Protein AF-A0A0Q7SWM8-F1 (afdb_monomer_lite)

pLDDT: mean 75.94, std 19.56, range [29.06, 95.56]

Foldseek 3Di:
DDDDDDDDPPPPPDPPPLPFPFKWKFKFWFDDQQKIKIWIWIDGRPHDIFIQWIKMWGAFNVRQKIKMFTADRVDPAGHQTDWIKIKGKDQQDDPVPFAWKWKWKDFAPDDIDGDPFTDGFDDDPDDPVDRITMGMDTQPPVVPVVVSVQLQVQTKMKMFMAGPVRHTPDITITTHDHPVVNRVRCVVRVVRRSVPIDRDDPPPPPDRPDD

Structure (mmCIF, N/CA/C/O backbone):
data_AF-A0A0Q7SWM8-F1
#
_entry.id   AF-A0A0Q7SWM8-F1
#
loop_
_atom_site.group_PDB
_atom_site.id
_atom_site.type_symbol
_atom_site.label_atom_id
_atom_site.label_alt_id
_atom_site.label_comp_id
_atom_site.label_asym_id
_atom_site.label_entity_id
_atom_site.label_seq_id
_atom_site.pdbx_PDB_ins_code
_atom_site.Cartn_x
_atom_site.Cartn_y
_atom_site.Cartn_z
_atom_site.occupancy
_atom_site.B_iso_or_equiv
_atom_site.auth_seq_id
_atom_site.auth_comp_id
_atom_site.auth_asym_id
_atom_site.auth_atom_id
_atom_site.pdbx_PDB_model_num
ATOM 1 N N . MET A 1 1 ? -14.385 17.971 87.889 1.00 35.16 1 MET A N 1
ATOM 2 C CA . MET A 1 1 ? -13.098 17.425 87.406 1.00 35.16 1 MET A CA 1
ATOM 3 C C . MET A 1 1 ? -13.381 16.374 86.338 1.00 35.16 1 MET A C 1
ATOM 5 O O . MET A 1 1 ? -14.243 15.548 86.586 1.00 35.16 1 MET A O 1
ATOM 9 N N . ALA A 1 2 ? -12.671 16.472 85.201 1.00 35.09 2 ALA A N 1
ATOM 10 C CA . ALA A 1 2 ? -12.539 15.545 84.054 1.00 35.09 2 ALA A CA 1
ATOM 11 C C . ALA A 1 2 ? -13.832 15.136 83.296 1.00 35.09 2 ALA A C 1
ATOM 13 O O . ALA A 1 2 ? -14.656 14.412 83.832 1.00 35.09 2 ALA A O 1
ATOM 14 N N . LEU A 1 3 ? -14.167 15.688 82.115 1.00 39.34 3 LEU A N 1
ATOM 15 C CA . LEU A 1 3 ? -13.608 15.494 80.750 1.00 39.34 3 LEU A CA 1
ATOM 16 C C . LEU A 1 3 ? -13.553 14.033 80.256 1.00 39.34 3 LEU A C 1
ATOM 18 O O . LEU A 1 3 ? -12.826 13.228 80.823 1.00 39.34 3 LEU A O 1
ATOM 22 N N . GLY A 1 4 ? -14.174 13.748 79.099 1.00 29.06 4 GLY A N 1
ATOM 23 C CA . GLY A 1 4 ? -13.805 12.591 78.264 1.00 29.06 4 GLY A CA 1
ATOM 24 C C . GLY A 1 4 ? -14.933 12.033 77.389 1.00 29.06 4 GLY A C 1
ATOM 25 O O . GLY A 1 4 ? -15.564 11.063 77.769 1.00 29.06 4 GLY A O 1
ATOM 26 N N . LYS A 1 5 ? -15.298 12.685 76.279 1.00 41.03 5 LYS A N 1
ATOM 27 C CA . LYS A 1 5 ? -14.877 12.380 74.886 1.00 41.03 5 LYS A CA 1
ATOM 28 C C . LYS A 1 5 ? -16.013 11.750 74.061 1.00 41.03 5 LYS A C 1
ATOM 30 O O . LYS A 1 5 ? -16.289 10.561 74.135 1.00 41.03 5 LYS A O 1
ATOM 35 N N . VAL A 1 6 ? -16.613 12.597 73.226 1.00 44.19 6 VAL A N 1
ATOM 36 C CA . VAL A 1 6 ? -17.368 12.235 72.021 1.00 44.19 6 VAL A CA 1
ATOM 37 C C . VAL A 1 6 ? -16.391 11.621 71.016 1.00 44.19 6 VAL A C 1
ATOM 39 O O . VAL A 1 6 ? -15.362 12.230 70.728 1.00 44.19 6 VAL A O 1
ATOM 42 N N . ILE A 1 7 ? -16.711 10.457 70.452 1.00 43.97 7 ILE A N 1
ATOM 43 C CA . ILE A 1 7 ? -16.123 10.012 69.183 1.00 43.97 7 ILE A CA 1
ATOM 44 C C . ILE A 1 7 ? -17.285 9.756 68.229 1.00 43.97 7 ILE A C 1
ATOM 46 O O . ILE A 1 7 ? -17.906 8.697 68.229 1.00 43.97 7 ILE A O 1
ATOM 50 N N . ALA A 1 8 ? -17.596 10.785 67.442 1.00 42.91 8 ALA A N 1
ATOM 51 C CA . ALA A 1 8 ? -18.390 10.652 66.238 1.00 42.91 8 ALA A CA 1
ATOM 52 C C . ALA A 1 8 ? -17.569 9.830 65.238 1.00 42.91 8 ALA A C 1
ATOM 54 O O . ALA A 1 8 ? -16.509 10.266 64.786 1.00 42.91 8 ALA A O 1
ATOM 55 N N . ALA A 1 9 ? -18.039 8.627 64.918 1.00 41.97 9 ALA A N 1
ATOM 56 C CA . ALA A 1 9 ? -17.510 7.848 63.813 1.00 41.97 9 ALA A CA 1
ATOM 57 C C . ALA A 1 9 ? -17.921 8.536 62.504 1.00 41.97 9 ALA A C 1
ATOM 59 O O . ALA A 1 9 ? -18.985 8.274 61.946 1.00 41.97 9 ALA A O 1
ATOM 60 N N . ALA A 1 10 ? -17.086 9.460 62.032 1.00 42.84 10 ALA A N 1
ATOM 61 C CA . ALA A 1 10 ? -17.137 9.922 60.659 1.00 42.84 10 ALA A CA 1
ATOM 62 C C . ALA A 1 10 ? -16.762 8.732 59.764 1.00 42.84 10 ALA A C 1
ATOM 64 O O . ALA A 1 10 ? -15.585 8.408 59.607 1.00 42.84 10 ALA A O 1
ATOM 65 N N . LEU A 1 11 ? -17.770 8.055 59.201 1.00 43.31 11 LEU A N 1
ATOM 66 C CA . LEU A 1 11 ? -17.574 7.242 58.008 1.00 43.31 11 LEU A CA 1
ATOM 67 C C . LEU A 1 11 ? -17.065 8.183 56.915 1.00 43.31 11 LEU A C 1
ATOM 69 O O . LEU A 1 11 ? -17.832 8.898 56.272 1.00 43.31 11 LEU A O 1
ATOM 73 N N . LEU A 1 12 ? -15.748 8.201 56.737 1.00 43.62 12 LEU A N 1
ATOM 74 C CA . LEU A 1 12 ? -15.115 8.717 55.540 1.00 43.62 12 LEU A CA 1
ATOM 75 C C . LEU A 1 12 ? -15.635 7.872 54.378 1.00 43.62 12 LEU A C 1
ATOM 77 O O . LEU A 1 12 ? -15.184 6.750 54.148 1.00 43.62 12 LEU A O 1
ATOM 81 N N . ALA A 1 13 ? -16.621 8.412 53.665 1.00 43.97 13 ALA A N 1
ATOM 82 C CA . ALA A 1 13 ? -16.891 8.022 52.299 1.00 43.97 13 ALA A CA 1
ATOM 83 C C . ALA A 1 13 ? -15.593 8.267 51.526 1.00 43.97 13 ALA A C 1
ATOM 85 O O . ALA A 1 13 ? -15.263 9.401 51.177 1.00 43.97 13 ALA A O 1
ATOM 86 N N . PHE A 1 14 ? -14.811 7.208 51.328 1.00 38.66 14 PHE A N 1
ATOM 87 C CA . PHE A 1 14 ? -13.731 7.237 50.361 1.00 38.66 14 PHE A CA 1
ATOM 88 C C . PHE A 1 14 ? -14.369 7.641 49.029 1.00 38.66 14 PHE A C 1
ATOM 90 O O . PHE A 1 14 ? -15.296 6.950 48.588 1.00 38.66 14 PHE A O 1
ATOM 97 N N . PRO A 1 15 ? -13.940 8.741 48.383 1.00 43.75 15 PRO A N 1
ATOM 98 C CA . PRO A 1 15 ? -14.307 8.941 46.997 1.00 43.75 15 PRO A CA 1
ATOM 99 C C . PRO A 1 15 ? -13.793 7.697 46.291 1.00 43.75 15 PRO A C 1
ATOM 101 O O . PRO A 1 15 ? -12.604 7.390 46.397 1.00 43.75 15 PRO A O 1
ATOM 104 N N . ALA A 1 16 ? -14.702 6.940 45.669 1.00 44.38 16 ALA A N 1
ATOM 105 C CA . ALA A 1 16 ? -14.339 5.863 44.772 1.00 44.38 16 ALA A CA 1
ATOM 106 C C . ALA A 1 16 ? -13.273 6.448 43.854 1.00 44.38 16 ALA A C 1
ATOM 108 O O . ALA A 1 16 ? -13.562 7.323 43.036 1.00 44.38 16 ALA A O 1
ATOM 109 N N . THR A 1 17 ? -12.021 6.068 44.098 1.00 46.53 17 THR A N 1
ATOM 110 C CA . THR A 1 17 ? -10.896 6.494 43.297 1.00 46.53 17 THR A CA 1
ATOM 111 C C . THR A 1 17 ? -11.307 6.132 41.891 1.00 46.53 17 THR A C 1
ATOM 113 O O . THR A 1 17 ? -11.568 4.965 41.591 1.00 46.53 17 THR A O 1
ATOM 116 N N . ALA A 1 18 ? -11.471 7.152 41.053 1.00 42.88 18 ALA A N 1
ATOM 117 C CA . ALA A 1 18 ? -11.569 6.979 39.626 1.00 42.88 18 ALA A CA 1
ATOM 118 C C . ALA A 1 18 ? -10.246 6.333 39.222 1.00 42.88 18 ALA A C 1
ATOM 120 O O . ALA A 1 18 ? -9.273 7.016 38.913 1.00 42.88 18 ALA A O 1
ATOM 121 N N . ILE A 1 19 ? -10.173 5.004 39.330 1.00 45.59 19 ILE A N 1
ATOM 122 C CA . ILE A 1 19 ? -9.118 4.214 38.733 1.00 45.59 19 ILE A CA 1
ATOM 123 C C . ILE A 1 19 ? -9.265 4.573 37.269 1.00 45.59 19 ILE A C 1
ATOM 125 O O . ILE A 1 19 ? -10.238 4.171 36.626 1.00 45.59 19 ILE A O 1
ATOM 129 N N . ALA A 1 20 ? -8.366 5.425 36.779 1.00 50.72 20 ALA A N 1
ATOM 130 C CA . ALA A 1 20 ? -8.247 5.704 35.369 1.00 50.72 20 ALA A CA 1
ATOM 131 C C . ALA A 1 20 ? -8.069 4.335 34.720 1.00 50.72 20 ALA A C 1
ATOM 133 O O . ALA A 1 20 ? -7.004 3.726 34.831 1.00 50.72 20 ALA A O 1
ATOM 134 N N . ARG A 1 21 ? -9.159 3.782 34.169 1.00 60.12 21 ARG A N 1
ATOM 135 C CA . ARG A 1 21 ? -9.116 2.476 33.523 1.00 60.12 21 ARG A CA 1
ATOM 136 C C . ARG A 1 21 ? -8.005 2.569 32.495 1.00 60.12 21 ARG A C 1
ATOM 138 O O . ARG A 1 21 ? -7.991 3.514 31.699 1.00 60.12 21 ARG A O 1
ATOM 145 N N . ALA A 1 22 ? -7.057 1.638 32.584 1.00 70.81 22 ALA A N 1
ATOM 146 C CA . ALA A 1 22 ? -5.966 1.556 31.633 1.00 70.81 22 ALA A CA 1
ATOM 147 C C . ALA A 1 22 ? -6.566 1.624 30.227 1.00 70.81 22 ALA A C 1
ATOM 149 O O . ALA A 1 22 ? -7.584 0.977 29.964 1.00 70.81 22 ALA A O 1
ATOM 150 N N . ALA A 1 23 ? -5.979 2.450 29.359 1.00 83.62 23 ALA A N 1
ATOM 151 C CA . ALA A 1 23 ? -6.456 2.562 27.991 1.00 83.62 23 ALA A CA 1
ATOM 152 C C . ALA A 1 23 ? -6.536 1.160 27.372 1.00 83.62 23 ALA A C 1
ATOM 154 O O . ALA A 1 23 ? -5.644 0.330 27.582 1.00 83.62 23 ALA A O 1
ATOM 155 N N . LEU A 1 24 ? -7.614 0.896 26.639 1.00 89.00 24 LEU A N 1
ATOM 156 C CA . LEU A 1 24 ? -7.755 -0.332 25.875 1.00 89.00 24 LEU A CA 1
ATOM 157 C C . LEU A 1 24 ? -7.359 -0.059 24.429 1.00 89.00 24 LEU A C 1
ATOM 159 O O . LEU A 1 24 ? -7.695 0.983 23.870 1.00 89.00 24 LEU A O 1
ATOM 163 N N . CYS A 1 25 ? -6.645 -0.999 23.834 1.00 90.62 25 CYS A N 1
ATOM 164 C CA . CYS A 1 25 ? -6.196 -0.970 22.457 1.00 90.62 25 CYS A CA 1
ATOM 165 C C . CYS A 1 25 ? -6.668 -2.247 21.764 1.00 90.62 25 CYS A C 1
ATOM 167 O O . CYS A 1 25 ? -6.655 -3.333 22.348 1.00 90.62 25 CYS A O 1
ATOM 169 N N . GLY A 1 26 ? -7.059 -2.115 20.506 1.00 90.19 26 GLY A N 1
ATOM 170 C CA . GLY A 1 26 ? -7.433 -3.222 19.642 1.00 90.19 26 GLY A CA 1
ATOM 171 C C . GLY A 1 26 ? -6.828 -3.019 18.268 1.00 90.19 26 GLY A C 1
ATOM 172 O O . GLY A 1 26 ? -6.651 -1.889 17.812 1.00 90.19 26 GLY A O 1
ATOM 173 N N . SER A 1 27 ? -6.497 -4.115 17.606 1.00 91.88 27 SER A N 1
ATOM 174 C CA . SER A 1 27 ? -6.095 -4.097 16.211 1.00 91.88 27 SER A CA 1
ATOM 175 C C . SER A 1 27 ? -6.618 -5.336 15.511 1.00 91.88 27 SER A C 1
ATOM 177 O O . SER A 1 27 ? -6.796 -6.390 16.127 1.00 91.88 27 SER A O 1
ATOM 179 N N . ALA A 1 28 ? -6.898 -5.202 14.223 1.00 92.94 28 ALA A N 1
ATOM 180 C CA . ALA A 1 28 ? -7.291 -6.322 13.391 1.00 92.94 28 ALA A CA 1
ATOM 181 C C . ALA A 1 28 ? -6.911 -6.066 11.937 1.00 92.94 28 ALA A C 1
ATOM 183 O O . ALA A 1 28 ? -6.943 -4.929 11.464 1.00 92.94 28 ALA A O 1
ATOM 184 N N . THR A 1 29 ? -6.628 -7.155 11.229 1.00 93.19 29 THR A N 1
ATOM 185 C CA . THR A 1 29 ? -6.466 -7.165 9.776 1.00 93.19 29 THR A CA 1
ATOM 186 C C . THR A 1 29 ? -7.593 -7.980 9.159 1.00 93.19 29 THR A C 1
ATOM 188 O O . THR A 1 29 ? -7.886 -9.088 9.612 1.00 93.19 29 THR A O 1
ATOM 191 N N . ALA A 1 30 ? -8.221 -7.450 8.114 1.00 93.25 30 ALA A N 1
ATOM 192 C CA . ALA A 1 30 ? -9.096 -8.208 7.231 1.00 93.25 30 ALA A CA 1
ATOM 193 C C . ALA A 1 30 ? -8.433 -8.351 5.859 1.00 93.25 30 ALA A C 1
ATOM 195 O O . ALA A 1 30 ? -7.985 -7.366 5.276 1.00 93.25 30 ALA A O 1
ATOM 196 N N . THR A 1 31 ? -8.416 -9.573 5.333 1.00 93.44 31 THR A N 1
ATOM 197 C CA . THR A 1 31 ? -7.760 -9.907 4.063 1.00 93.44 31 THR A CA 1
ATOM 198 C C . THR A 1 31 ? -8.764 -10.492 3.075 1.00 93.44 31 THR A C 1
ATOM 200 O O . THR A 1 31 ? -9.657 -11.251 3.460 1.00 93.44 31 THR A O 1
ATOM 203 N N . SER A 1 32 ? -8.615 -10.161 1.792 1.00 93.31 32 SER A N 1
ATOM 204 C CA . SER A 1 32 ? -9.317 -10.812 0.681 1.00 93.31 32 SER A CA 1
ATOM 205 C C . SER A 1 32 ? -8.458 -10.800 -0.581 1.00 93.31 32 SER A C 1
ATOM 207 O O . SER A 1 32 ? -8.225 -9.739 -1.173 1.00 93.31 32 SER A O 1
ATOM 209 N N . ALA A 1 33 ? -8.044 -11.992 -1.023 1.00 91.50 33 ALA A N 1
ATOM 210 C CA . ALA A 1 33 ? -7.099 -12.172 -2.123 1.00 91.50 33 ALA A CA 1
ATOM 211 C C . ALA A 1 33 ? -5.856 -11.289 -1.909 1.00 91.50 33 ALA A C 1
ATOM 213 O O . ALA A 1 33 ? -5.200 -11.384 -0.874 1.00 91.50 33 ALA A O 1
ATOM 214 N N . ASN A 1 34 ? -5.587 -10.378 -2.839 1.00 92.06 34 ASN A N 1
ATOM 215 C CA . ASN A 1 34 ? -4.425 -9.498 -2.818 1.00 92.06 34 ASN A CA 1
ATOM 216 C C . ASN A 1 34 ? -4.719 -8.151 -2.139 1.00 92.06 34 ASN A C 1
ATOM 218 O O . ASN A 1 34 ? -4.211 -7.119 -2.556 1.00 92.06 34 ASN A O 1
ATOM 222 N N . THR A 1 35 ? -5.599 -8.117 -1.140 1.00 94.00 35 THR A N 1
ATOM 223 C CA . THR A 1 35 ? -5.950 -6.883 -0.427 1.00 94.00 35 THR A CA 1
ATOM 224 C C . THR A 1 35 ? -6.006 -7.135 1.066 1.00 94.00 35 THR A C 1
ATOM 226 O O . THR A 1 35 ? -6.677 -8.067 1.510 1.00 94.00 35 THR A O 1
ATOM 229 N N . GLU A 1 36 ? -5.363 -6.264 1.831 1.00 94.50 36 GLU A N 1
ATOM 230 C CA . GLU A 1 36 ? -5.353 -6.264 3.288 1.00 94.50 36 GLU A CA 1
ATOM 231 C C . GLU A 1 36 ? -5.800 -4.894 3.805 1.00 94.50 36 GLU A C 1
ATOM 233 O O . GLU A 1 36 ? -5.409 -3.862 3.262 1.00 94.50 36 GLU A O 1
ATOM 238 N N . VAL A 1 37 ? -6.633 -4.883 4.847 1.00 93.19 37 VAL A N 1
ATOM 239 C CA . VAL A 1 37 ? -7.031 -3.675 5.581 1.00 93.19 37 VAL A CA 1
ATOM 240 C C . VAL A 1 37 ? -6.725 -3.880 7.050 1.00 93.19 37 VAL A C 1
ATOM 242 O O . VAL A 1 37 ? -7.284 -4.776 7.683 1.00 93.19 37 VAL A O 1
ATOM 245 N N . PHE A 1 38 ? -5.843 -3.046 7.580 1.00 93.44 38 PHE A N 1
ATOM 246 C CA . PHE A 1 38 ? -5.459 -2.988 8.976 1.00 93.44 38 PHE A CA 1
ATOM 247 C C . PHE A 1 38 ? -6.159 -1.815 9.660 1.00 93.44 38 PHE A C 1
ATOM 249 O O . PHE A 1 38 ? -6.148 -0.692 9.159 1.00 93.44 38 PHE A O 1
ATOM 256 N N . VAL A 1 39 ? -6.764 -2.083 10.814 1.00 91.56 39 VAL A N 1
ATOM 257 C CA . VAL A 1 39 ? -7.441 -1.079 11.638 1.00 91.56 39 VAL A CA 1
ATOM 258 C C . VAL A 1 39 ? -6.914 -1.173 13.059 1.00 91.56 39 VAL A C 1
ATOM 260 O O . VAL A 1 39 ? -6.832 -2.269 13.620 1.00 91.56 39 VAL A O 1
ATOM 263 N N . THR A 1 40 ? -6.621 -0.024 13.664 1.00 91.50 40 THR A N 1
ATOM 264 C CA . THR A 1 40 ? -6.390 0.089 15.109 1.00 91.50 40 THR A CA 1
ATOM 265 C C . THR A 1 40 ? -7.482 0.913 15.766 1.00 91.50 40 THR A C 1
ATOM 267 O O . THR A 1 40 ? -8.037 1.829 15.162 1.00 91.50 40 THR A O 1
ATOM 270 N N . ALA A 1 41 ? -7.800 0.582 17.012 1.00 90.56 41 ALA A N 1
ATOM 271 C CA . ALA A 1 41 ? -8.750 1.317 17.825 1.00 90.56 41 ALA A CA 1
ATOM 272 C C . ALA A 1 41 ? -8.219 1.509 19.246 1.00 90.56 41 ALA A C 1
ATOM 274 O O . ALA A 1 41 ? -7.504 0.656 19.781 1.00 90.56 41 ALA A O 1
ATOM 275 N N . GLN A 1 42 ? -8.616 2.614 19.870 1.00 90.88 42 GLN A N 1
ATOM 276 C CA . GLN A 1 42 ? -8.290 2.945 21.248 1.00 90.88 42 GLN A CA 1
ATOM 277 C C . GLN A 1 42 ? -9.548 3.361 22.014 1.00 90.88 42 GLN A C 1
ATOM 279 O O . GLN A 1 42 ? -10.376 4.122 21.520 1.00 90.88 42 GLN A O 1
ATOM 284 N N . GLN A 1 43 ? -9.652 2.911 23.260 1.00 90.75 43 GLN A N 1
ATOM 285 C CA . GLN A 1 43 ? -10.606 3.404 24.242 1.00 90.75 43 GLN A CA 1
ATOM 286 C C . GLN A 1 43 ? -9.833 4.005 25.412 1.00 90.75 43 GLN A C 1
ATOM 288 O O . GLN A 1 43 ? -9.057 3.318 26.079 1.00 90.75 43 GLN A O 1
ATOM 293 N N . ARG A 1 44 ? -10.027 5.300 25.665 1.00 86.94 44 ARG A N 1
ATOM 294 C CA . ARG A 1 44 ? -9.452 5.972 26.835 1.00 86.94 44 ARG A CA 1
ATOM 295 C C . ARG A 1 44 ? -10.483 5.985 27.955 1.00 86.94 44 ARG A C 1
ATOM 297 O O . ARG A 1 44 ? -11.624 6.373 27.721 1.00 86.94 44 ARG A O 1
ATOM 304 N N . SER A 1 45 ? -10.056 5.571 29.148 1.00 80.06 45 SER A N 1
ATOM 305 C CA . SER A 1 45 ? -10.879 5.525 30.361 1.00 80.06 45 SER A CA 1
ATOM 306 C C . SER A 1 45 ? -12.254 4.869 30.127 1.00 80.06 45 SER A C 1
ATOM 308 O O . SER A 1 45 ? -12.325 3.733 29.665 1.00 80.06 45 SER A O 1
ATOM 310 N N . SER A 1 46 ? -13.342 5.554 30.476 1.00 78.75 46 SER A N 1
ATOM 311 C CA . SER A 1 46 ? -14.730 5.133 30.260 1.00 78.75 46 SER A CA 1
ATOM 312 C C . SER A 1 46 ? -15.347 5.711 28.981 1.00 78.75 46 SER A C 1
ATOM 314 O O . SER A 1 46 ? -16.548 5.552 28.771 1.00 78.75 46 SER A O 1
ATOM 316 N N . GLY A 1 47 ? -14.563 6.396 28.141 1.00 83.00 47 GLY A N 1
ATOM 317 C CA . GLY A 1 47 ? -15.039 6.972 26.885 1.00 83.00 47 GLY A CA 1
ATOM 318 C C . GLY A 1 47 ? -15.375 5.914 25.826 1.00 83.00 47 GLY A C 1
ATOM 319 O O . GLY A 1 47 ? -15.088 4.730 26.019 1.00 83.00 47 GLY A O 1
ATOM 320 N N . PRO A 1 48 ? -15.976 6.316 24.693 1.00 87.94 48 PRO A N 1
ATOM 321 C CA . PRO A 1 48 ? -16.193 5.417 23.568 1.00 87.94 48 PRO A CA 1
ATOM 322 C C . PRO A 1 48 ? -14.859 4.972 22.957 1.00 87.94 48 PRO A C 1
ATOM 324 O O . PRO A 1 48 ? -13.878 5.719 22.941 1.00 87.94 48 PRO A O 1
ATOM 327 N N . ALA A 1 49 ? -14.829 3.748 22.434 1.00 89.56 49 ALA A N 1
ATOM 328 C CA . ALA A 1 49 ? -13.720 3.287 21.614 1.00 89.56 49 ALA A CA 1
ATOM 329 C C . ALA A 1 49 ? -13.774 3.955 20.234 1.00 89.56 49 ALA A C 1
ATOM 331 O O . ALA A 1 49 ? -14.830 4.000 19.601 1.00 89.56 49 ALA A O 1
ATOM 332 N N . VAL A 1 50 ? -12.633 4.448 19.763 1.00 88.81 50 VAL A N 1
ATOM 333 C CA . VAL A 1 50 ? -12.495 5.133 18.474 1.00 88.81 50 VAL A CA 1
ATOM 334 C C . VAL A 1 50 ? -11.413 4.467 17.640 1.00 88.81 50 VAL A C 1
ATOM 336 O O . VAL A 1 50 ? -10.438 3.948 18.180 1.00 88.81 50 VAL A O 1
ATOM 339 N N . VAL A 1 51 ? -11.584 4.471 16.320 1.00 89.62 51 VAL A N 1
ATOM 340 C CA . VAL A 1 51 ? -10.528 4.055 15.391 1.00 89.62 51 VAL A CA 1
ATOM 341 C C . VAL A 1 51 ? -9.416 5.106 15.432 1.00 89.62 51 VAL A C 1
ATOM 343 O O . VAL A 1 51 ? -9.699 6.298 15.517 1.00 89.62 51 VAL A O 1
ATOM 346 N N . THR A 1 52 ? -8.160 4.669 15.424 1.00 87.31 52 THR A N 1
ATOM 347 C CA . THR A 1 52 ? -6.980 5.544 15.544 1.00 87.31 52 THR A CA 1
ATOM 348 C C . THR A 1 52 ? -6.031 5.462 14.360 1.00 87.31 52 THR A C 1
ATOM 350 O O . THR A 1 52 ? -5.233 6.373 14.174 1.00 87.31 52 THR A O 1
ATOM 353 N N . ASP A 1 53 ? -6.105 4.389 13.575 1.00 87.75 53 ASP A N 1
ATOM 354 C CA . ASP A 1 53 ? -5.317 4.221 12.357 1.00 87.75 53 ASP A CA 1
ATOM 355 C C . ASP A 1 53 ? -6.033 3.261 11.409 1.00 87.75 53 ASP A C 1
ATOM 357 O O . ASP A 1 53 ? -6.660 2.289 11.853 1.00 87.75 53 ASP A O 1
ATOM 361 N N . ILE A 1 54 ? -5.930 3.546 10.116 1.00 88.94 54 ILE A N 1
ATOM 362 C CA . ILE A 1 54 ? -6.471 2.728 9.037 1.00 88.94 54 ILE A CA 1
ATOM 363 C C . ILE A 1 54 ? -5.423 2.698 7.931 1.00 88.94 54 ILE A C 1
ATOM 365 O O . ILE A 1 54 ? -5.133 3.718 7.30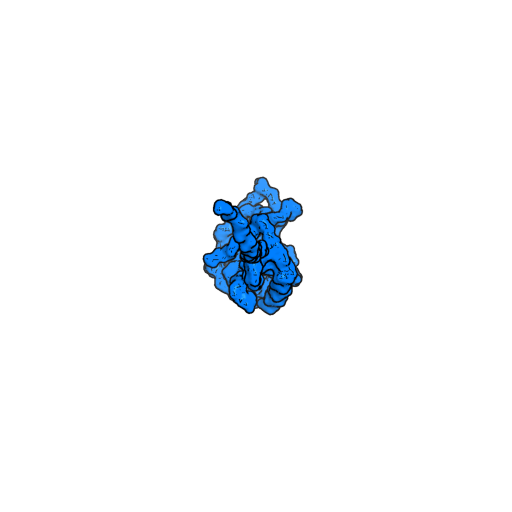3 1.00 88.94 54 ILE A O 1
ATOM 369 N N . ALA A 1 55 ? -4.905 1.508 7.657 1.00 90.12 55 ALA A N 1
ATOM 370 C CA . ALA A 1 55 ? -3.989 1.267 6.558 1.00 90.12 55 ALA A CA 1
ATOM 371 C C . ALA A 1 55 ? -4.542 0.166 5.660 1.00 90.12 55 ALA A C 1
ATOM 373 O O . ALA A 1 55 ? -5.147 -0.804 6.114 1.00 90.12 55 ALA A O 1
ATOM 374 N N . THR A 1 56 ? -4.311 0.298 4.367 1.00 90.56 56 THR A N 1
ATOM 375 C CA . THR A 1 56 ? -4.608 -0.739 3.380 1.00 90.56 56 THR A CA 1
ATOM 376 C C . THR A 1 56 ? -3.367 -1.062 2.592 1.00 90.56 56 THR A C 1
ATOM 378 O O . THR A 1 56 ? -2.573 -0.168 2.320 1.00 90.56 56 THR A O 1
ATOM 381 N N . GLU A 1 57 ? -3.249 -2.310 2.164 1.00 91.31 57 GLU A N 1
ATOM 382 C CA . GLU A 1 57 ? -2.274 -2.723 1.166 1.00 91.31 57 GLU A CA 1
ATOM 383 C C . GLU A 1 57 ? -2.972 -3.535 0.076 1.00 91.31 57 GLU A C 1
ATOM 385 O O . GLU A 1 57 ? -3.650 -4.530 0.346 1.00 91.31 57 GLU A O 1
ATOM 390 N N . ALA A 1 58 ? -2.813 -3.097 -1.170 1.00 93.44 58 ALA A N 1
ATOM 391 C CA . ALA A 1 58 ? -3.151 -3.869 -2.355 1.00 93.44 58 ALA A CA 1
ATOM 392 C C . ALA A 1 58 ? -1.871 -4.482 -2.919 1.00 93.44 58 ALA A C 1
ATOM 394 O O . ALA A 1 58 ? -0.883 -3.777 -3.099 1.00 93.44 58 ALA A O 1
ATOM 395 N N . PHE A 1 59 ? -1.885 -5.775 -3.210 1.00 93.50 59 PHE A N 1
ATOM 396 C CA . PHE A 1 59 ? -0.748 -6.516 -3.732 1.00 93.50 59 PHE A CA 1
ATOM 397 C C . PHE A 1 59 ? -0.966 -6.862 -5.208 1.00 93.50 59 PHE A C 1
ATOM 399 O O . PHE A 1 59 ? -2.078 -7.122 -5.670 1.00 93.50 59 PHE A O 1
ATOM 406 N N . SER A 1 60 ? 0.132 -6.894 -5.944 1.00 94.44 60 SER A N 1
ATOM 407 C CA . SER A 1 60 ? 0.268 -7.646 -7.194 1.00 94.44 60 SER A CA 1
ATOM 408 C C . SER A 1 60 ? -0.061 -9.132 -6.985 1.00 94.44 60 SER A C 1
ATOM 410 O O . SER A 1 60 ? -0.052 -9.637 -5.859 1.00 94.44 60 SER A O 1
ATOM 412 N N . ALA A 1 61 ? -0.371 -9.848 -8.068 1.00 91.62 61 ALA A N 1
ATOM 413 C CA . ALA A 1 61 ? -0.758 -11.261 -8.002 1.00 91.62 61 ALA A CA 1
ATOM 414 C C . ALA A 1 61 ? 0.348 -12.173 -7.445 1.00 91.62 61 ALA A C 1
ATOM 416 O O . ALA A 1 61 ? 0.058 -13.119 -6.717 1.00 91.62 61 ALA A O 1
ATOM 417 N N . ASP A 1 62 ? 1.603 -11.857 -7.748 1.00 90.31 62 ASP A N 1
ATOM 418 C CA . ASP A 1 62 ? 2.808 -12.518 -7.238 1.00 90.31 62 ASP A CA 1
ATOM 419 C C . ASP A 1 62 ? 3.307 -11.910 -5.911 1.00 90.31 62 ASP A C 1
ATOM 421 O O . ASP A 1 62 ? 4.296 -12.374 -5.348 1.00 90.31 62 ASP A O 1
ATOM 425 N N . ARG A 1 63 ? 2.611 -10.883 -5.399 1.00 88.44 63 ARG A N 1
ATOM 426 C CA . ARG A 1 63 ? 2.907 -10.138 -4.166 1.00 88.44 63 ARG A CA 1
ATOM 427 C C . ARG A 1 63 ? 4.283 -9.460 -4.138 1.00 88.44 63 ARG A C 1
ATOM 429 O O . ARG A 1 63 ? 4.732 -9.060 -3.065 1.00 88.44 63 ARG A O 1
ATOM 436 N N . THR A 1 64 ? 4.928 -9.272 -5.288 1.00 90.00 64 THR A N 1
ATOM 437 C CA . THR A 1 64 ? 6.237 -8.598 -5.387 1.00 90.00 64 THR A CA 1
ATOM 438 C C . THR A 1 64 ? 6.120 -7.079 -5.320 1.00 90.00 64 THR A C 1
ATOM 440 O O . THR A 1 64 ? 7.038 -6.394 -4.890 1.00 90.00 64 THR A O 1
ATOM 443 N N . VAL A 1 65 ? 4.966 -6.531 -5.682 1.00 91.06 65 VAL A N 1
ATOM 444 C CA . VAL A 1 65 ? 4.625 -5.108 -5.558 1.00 91.06 65 VAL A CA 1
ATOM 445 C C . VAL A 1 65 ? 3.404 -4.947 -4.663 1.00 91.06 65 VAL A C 1
ATOM 447 O O . VAL A 1 65 ? 2.427 -5.683 -4.827 1.00 91.06 65 VAL A O 1
ATOM 450 N N . SER A 1 66 ? 3.422 -3.965 -3.761 1.00 91.69 66 SER A N 1
ATOM 451 C CA . SER A 1 66 ? 2.222 -3.479 -3.084 1.00 91.69 66 SER A CA 1
ATOM 452 C C . SER A 1 66 ? 2.058 -1.964 -3.179 1.00 91.69 66 SER A C 1
ATOM 454 O O . SER A 1 66 ? 3.024 -1.202 -3.266 1.00 91.69 66 SER A O 1
ATOM 456 N N . MET A 1 67 ? 0.800 -1.535 -3.162 1.00 90.12 67 MET A N 1
ATOM 457 C CA . MET A 1 67 ? 0.398 -0.149 -3.002 1.00 90.12 67 MET A CA 1
ATOM 458 C C . MET A 1 67 ? -0.333 -0.003 -1.670 1.00 90.12 67 MET A C 1
ATOM 460 O O . MET A 1 67 ? -1.418 -0.555 -1.477 1.00 90.12 67 MET A O 1
ATOM 464 N N . GLY A 1 68 ? 0.305 0.710 -0.747 1.00 88.44 68 GLY A N 1
ATOM 465 C CA . GLY A 1 68 ? -0.214 1.017 0.575 1.00 88.44 68 GLY A CA 1
ATOM 466 C C . GLY A 1 68 ? -0.934 2.360 0.591 1.00 88.44 68 GLY A C 1
ATOM 467 O O . GLY A 1 68 ? -0.493 3.295 -0.071 1.00 88.44 68 GLY A O 1
ATOM 468 N N . VAL A 1 69 ? -2.024 2.472 1.344 1.00 86.75 69 VAL A N 1
ATOM 469 C CA . VAL A 1 69 ? -2.768 3.727 1.508 1.00 86.75 69 VAL A CA 1
ATOM 470 C C . VAL A 1 69 ? -3.235 3.874 2.951 1.00 86.75 69 VAL A C 1
ATOM 472 O O . VAL A 1 69 ? -3.851 2.955 3.497 1.00 86.75 69 VAL A O 1
ATOM 475 N N . TYR A 1 70 ? -2.968 5.039 3.539 1.00 86.38 70 TYR A N 1
ATOM 476 C CA . TYR A 1 70 ? -3.482 5.443 4.851 1.00 86.38 70 TYR A CA 1
ATOM 477 C C . TYR A 1 70 ? -4.727 6.323 4.710 1.00 86.38 70 TYR A C 1
ATOM 479 O O . TYR A 1 70 ? -4.796 7.146 3.793 1.00 86.38 70 TYR A O 1
ATOM 487 N N . TYR A 1 71 ? -5.670 6.182 5.640 1.00 85.25 71 TYR A N 1
ATOM 488 C CA . TYR A 1 71 ? -6.923 6.945 5.683 1.00 85.25 71 TYR A CA 1
ATOM 489 C C . TYR A 1 71 ? -7.044 7.738 6.985 1.00 85.25 71 TYR A C 1
ATOM 491 O O . TYR A 1 71 ? -6.509 7.319 8.012 1.00 85.25 71 TYR A O 1
ATOM 499 N N . ASP A 1 72 ? -7.764 8.865 6.958 1.00 82.38 72 ASP A N 1
ATOM 500 C CA . ASP A 1 72 ? -8.090 9.603 8.185 1.00 82.38 72 ASP A CA 1
ATOM 501 C C . ASP A 1 72 ? -9.110 8.804 9.025 1.00 82.38 72 ASP A C 1
ATOM 503 O O . ASP A 1 72 ? -10.214 8.525 8.548 1.00 82.38 72 ASP A O 1
ATOM 507 N N . PRO A 1 73 ? -8.776 8.420 10.270 1.00 77.12 73 PRO A N 1
ATOM 508 C CA . PRO A 1 73 ? -9.675 7.664 11.135 1.00 77.12 73 PRO A CA 1
ATOM 509 C C . PRO A 1 73 ? -10.814 8.500 11.747 1.00 77.12 73 PRO A C 1
ATOM 511 O O . PRO A 1 73 ? -11.711 7.921 12.361 1.00 77.12 73 PRO A O 1
ATOM 514 N N . ALA A 1 74 ? -10.771 9.836 11.649 1.00 68.75 74 ALA A N 1
ATOM 515 C CA . ALA A 1 74 ? -11.768 10.728 12.246 1.00 68.75 74 ALA A CA 1
ATOM 516 C C . ALA A 1 74 ? -13.108 10.742 11.490 1.00 68.75 74 ALA A C 1
ATOM 518 O O . ALA A 1 74 ? -14.125 11.165 12.046 1.00 68.75 74 ALA A O 1
ATOM 519 N N . GLU A 1 75 ? -13.132 10.272 10.245 1.00 60.38 75 GLU A N 1
ATOM 520 C CA . GLU A 1 75 ? -14.360 10.147 9.469 1.00 60.38 75 GLU A CA 1
ATOM 521 C C . GLU A 1 75 ? -15.133 8.885 9.886 1.00 60.38 75 GLU A C 1
ATOM 523 O O . GLU A 1 75 ? -14.562 7.834 10.181 1.00 60.38 75 GLU A O 1
ATOM 528 N N . THR A 1 76 ? -16.465 8.967 9.937 1.00 55.78 76 THR A N 1
ATOM 529 C CA . THR A 1 76 ? -17.340 7.818 10.234 1.00 55.78 76 THR A CA 1
ATOM 530 C C . THR A 1 76 ? -17.425 6.900 9.006 1.00 55.78 76 THR A C 1
ATOM 532 O O . THR A 1 76 ? -18.469 6.739 8.387 1.00 55.78 76 THR A O 1
ATOM 535 N N . GLY A 1 77 ? -16.295 6.312 8.611 1.00 66.88 77 GLY A N 1
ATOM 536 C CA . GLY A 1 77 ? -16.140 5.547 7.380 1.00 66.88 77 GLY A CA 1
ATOM 537 C C . GLY A 1 77 ? -14.676 5.412 6.970 1.00 66.88 77 GLY A C 1
ATOM 538 O O . GLY A 1 77 ? -13.769 5.729 7.736 1.00 66.88 77 GLY A O 1
ATOM 539 N N . LEU A 1 78 ? -14.452 4.911 5.758 1.00 72.75 78 LEU A N 1
ATOM 540 C CA . LEU A 1 78 ? -13.161 5.019 5.096 1.00 72.75 78 LEU A CA 1
ATOM 541 C C . LEU A 1 78 ? -13.173 6.378 4.383 1.00 72.75 78 LEU A C 1
ATOM 543 O O . LEU A 1 78 ? -13.925 6.546 3.424 1.00 72.75 78 LEU A O 1
ATOM 547 N N . GLY A 1 79 ? -12.445 7.362 4.913 1.00 67.31 79 GLY A N 1
ATOM 548 C CA . GLY A 1 79 ? -12.368 8.689 4.300 1.00 67.31 79 GLY A CA 1
ATOM 549 C C . GLY A 1 79 ? -11.612 8.692 2.967 1.00 67.31 79 GLY A C 1
ATOM 550 O O . GLY A 1 79 ? -11.353 7.628 2.396 1.00 67.31 79 GLY A O 1
ATOM 551 N N . PRO A 1 80 ? -11.215 9.857 2.433 1.00 66.38 80 PRO A N 1
ATOM 552 C CA . PRO A 1 80 ? -10.356 9.887 1.263 1.00 66.38 80 PRO A CA 1
ATOM 553 C C . PRO A 1 80 ? -8.969 9.290 1.588 1.00 66.38 80 PRO A C 1
ATOM 555 O O . PRO A 1 80 ? -8.450 9.453 2.698 1.00 66.38 80 PRO A O 1
ATOM 558 N N . PRO A 1 81 ? -8.346 8.587 0.630 1.00 72.81 81 PRO A N 1
ATOM 559 C CA . PRO A 1 81 ? -6.992 8.064 0.787 1.00 72.81 81 PRO A CA 1
ATOM 560 C C . PRO A 1 81 ? -5.991 9.221 0.912 1.00 72.81 81 PRO A C 1
ATOM 562 O O . PRO A 1 81 ? -5.933 10.049 0.014 1.00 72.81 81 PRO A O 1
ATOM 565 N N . ASN A 1 82 ? -5.177 9.295 1.970 1.00 72.94 82 ASN A N 1
ATOM 566 C CA . ASN A 1 82 ? -4.321 10.467 2.237 1.00 72.94 82 ASN A CA 1
ATOM 567 C C . ASN A 1 82 ? -2.850 10.276 1.858 1.00 72.94 82 ASN A C 1
ATOM 569 O O . ASN A 1 82 ? -2.229 11.180 1.303 1.00 72.94 82 ASN A O 1
ATOM 573 N N . ILE A 1 83 ? -2.271 9.115 2.165 1.00 72.00 83 ILE A N 1
ATOM 574 C CA . ILE A 1 83 ? -0.832 8.884 1.973 1.00 72.00 83 ILE A CA 1
ATOM 575 C C . ILE A 1 83 ? -0.652 7.590 1.188 1.00 72.00 83 ILE A C 1
ATOM 577 O O . ILE A 1 83 ? -0.691 6.511 1.787 1.00 72.00 83 ILE A O 1
ATOM 581 N N . PRO A 1 84 ? -0.476 7.665 -0.142 1.00 80.12 84 PRO A N 1
ATOM 582 C CA . PRO A 1 84 ? -0.146 6.493 -0.917 1.00 80.12 84 PRO A CA 1
ATOM 583 C C . PRO A 1 84 ? 1.354 6.186 -0.828 1.00 80.12 84 PRO A C 1
ATOM 585 O O . PRO A 1 84 ? 2.223 7.064 -0.815 1.00 80.12 84 PRO A O 1
ATOM 588 N N . LYS A 1 85 ? 1.653 4.896 -0.779 1.00 84.81 85 LYS A N 1
ATOM 589 C CA . LYS A 1 85 ? 2.987 4.318 -0.675 1.00 84.81 85 LYS A CA 1
ATOM 590 C C . LYS A 1 85 ? 3.108 3.222 -1.717 1.00 84.81 85 LYS A C 1
ATOM 592 O O . LYS A 1 85 ? 2.194 2.419 -1.870 1.00 84.81 85 LYS A O 1
ATOM 597 N N . ILE A 1 86 ? 4.249 3.141 -2.388 1.00 87.44 86 ILE A N 1
ATOM 598 C CA . ILE A 1 86 ? 4.566 2.015 -3.271 1.00 87.44 86 ILE A CA 1
ATOM 599 C C . ILE A 1 86 ? 5.717 1.246 -2.644 1.00 87.44 86 ILE A C 1
ATOM 601 O O . ILE A 1 86 ? 6.697 1.837 -2.183 1.00 87.44 86 ILE A O 1
ATOM 605 N N . THR A 1 87 ? 5.569 -0.072 -2.576 1.00 86.38 87 THR A N 1
ATOM 606 C CA . THR A 1 87 ? 6.559 -0.968 -1.984 1.00 86.38 87 THR A CA 1
ATOM 607 C C . THR A 1 87 ? 6.852 -2.118 -2.933 1.00 86.38 87 THR A C 1
ATOM 609 O O . THR A 1 87 ? 5.939 -2.730 -3.479 1.00 86.38 87 THR A O 1
ATOM 612 N N . TRP A 1 88 ? 8.134 -2.412 -3.116 1.00 88.12 88 TRP A N 1
ATOM 613 C CA . TRP A 1 88 ? 8.605 -3.629 -3.757 1.00 88.12 88 TRP A CA 1
ATOM 614 C C . TRP A 1 88 ? 9.078 -4.604 -2.682 1.00 88.12 88 TRP A C 1
ATOM 616 O O . TRP A 1 88 ? 9.964 -4.265 -1.898 1.00 88.12 88 TRP A O 1
ATOM 626 N N . HIS A 1 89 ? 8.510 -5.803 -2.666 1.00 85.50 89 HIS A N 1
ATOM 627 C CA . HIS A 1 89 ? 8.868 -6.921 -1.800 1.00 85.50 89 HIS A CA 1
ATOM 628 C C . HIS A 1 89 ? 9.803 -7.869 -2.545 1.00 85.50 89 HIS A C 1
ATOM 630 O O . HIS A 1 89 ? 9.594 -8.202 -3.713 1.00 85.50 89 HIS A O 1
ATOM 636 N N . MET A 1 90 ? 10.860 -8.302 -1.873 1.00 79.56 90 MET A N 1
ATOM 637 C CA . MET A 1 90 ? 11.871 -9.192 -2.436 1.00 79.56 90 MET A CA 1
ATOM 638 C C . MET A 1 90 ? 12.453 -10.090 -1.348 1.00 79.56 90 MET A C 1
ATOM 640 O O . MET A 1 90 ? 12.327 -9.810 -0.154 1.00 79.56 90 MET A O 1
ATOM 644 N N . ALA A 1 91 ? 13.137 -11.157 -1.755 1.00 74.88 91 ALA A N 1
ATOM 645 C CA . ALA A 1 91 ? 14.032 -11.848 -0.838 1.00 74.88 91 ALA A CA 1
ATOM 646 C C . ALA A 1 91 ? 15.089 -10.856 -0.335 1.00 74.88 91 ALA A C 1
ATOM 648 O O . ALA A 1 91 ? 15.606 -10.058 -1.119 1.00 74.88 91 ALA A O 1
ATOM 649 N N . LEU A 1 92 ? 15.388 -10.888 0.962 1.00 68.62 92 LEU A N 1
ATOM 650 C CA . LEU A 1 92 ? 16.397 -10.015 1.546 1.00 68.62 92 LEU A CA 1
ATOM 651 C C . LEU A 1 92 ? 17.755 -10.253 0.854 1.00 68.62 92 LEU A C 1
ATOM 653 O O . LEU A 1 92 ? 18.276 -11.369 0.940 1.00 68.62 92 LEU A O 1
ATOM 657 N N . PRO A 1 93 ? 18.339 -9.247 0.181 1.00 65.44 93 PRO A N 1
ATOM 658 C CA . PRO A 1 93 ? 19.656 -9.405 -0.416 1.00 65.44 93 PRO A CA 1
ATOM 659 C C . PRO A 1 93 ? 20.726 -9.503 0.673 1.00 65.44 93 PRO A C 1
ATOM 661 O O . PRO A 1 93 ? 20.549 -9.008 1.791 1.00 65.44 93 PRO A O 1
ATOM 664 N N . ASP A 1 94 ? 21.857 -10.124 0.338 1.00 66.62 94 ASP A N 1
ATOM 665 C CA . ASP A 1 94 ? 23.039 -10.106 1.197 1.00 66.62 94 ASP A CA 1
ATOM 666 C C . ASP A 1 94 ? 23.419 -8.639 1.496 1.00 66.62 94 ASP A C 1
ATOM 668 O O . ASP A 1 94 ? 23.670 -7.876 0.558 1.00 66.62 94 ASP A O 1
ATOM 672 N N . PRO A 1 95 ? 23.460 -8.206 2.772 1.00 62.03 95 PRO A N 1
ATOM 673 C CA . PRO A 1 95 ? 23.731 -6.814 3.129 1.00 62.03 95 PRO A CA 1
ATOM 674 C C . PRO A 1 95 ? 25.120 -6.330 2.689 1.00 62.03 95 PRO A C 1
ATOM 676 O O . PRO A 1 95 ? 25.330 -5.120 2.578 1.00 62.03 95 PRO A O 1
ATOM 679 N N . THR A 1 96 ? 26.055 -7.250 2.432 1.00 63.94 96 THR A N 1
ATOM 680 C CA . THR A 1 96 ? 27.398 -6.945 1.918 1.00 63.94 96 THR A CA 1
ATOM 681 C C . THR A 1 96 ? 27.435 -6.774 0.397 1.00 63.94 96 THR A C 1
ATOM 683 O O . THR A 1 96 ? 28.359 -6.143 -0.108 1.00 63.94 96 THR A O 1
ATOM 686 N N . ALA A 1 97 ? 26.407 -7.252 -0.314 1.00 64.56 97 ALA A N 1
ATOM 687 C CA . ALA A 1 97 ? 26.240 -7.127 -1.766 1.00 64.56 97 ALA A CA 1
ATOM 688 C C . ALA A 1 97 ? 25.065 -6.210 -2.170 1.00 64.56 97 ALA A C 1
ATOM 690 O O . ALA A 1 97 ? 24.785 -6.038 -3.356 1.00 64.56 97 ALA A O 1
ATOM 691 N N . ALA A 1 98 ? 24.339 -5.650 -1.195 1.00 67.12 98 ALA A N 1
ATOM 692 C CA . ALA A 1 98 ? 23.171 -4.813 -1.436 1.00 67.12 98 ALA A CA 1
ATOM 693 C C . ALA A 1 98 ? 23.577 -3.425 -1.960 1.00 67.12 98 ALA A C 1
ATOM 695 O O . ALA A 1 98 ? 23.945 -2.526 -1.191 1.00 67.12 98 ALA A O 1
ATOM 696 N N . GLU A 1 99 ? 23.464 -3.260 -3.275 1.00 75.88 99 GLU A N 1
ATOM 697 C CA . GLU A 1 99 ? 23.623 -1.981 -3.962 1.00 75.88 99 GLU A CA 1
ATOM 698 C C . GLU A 1 99 ? 22.390 -1.079 -3.784 1.00 75.88 99 GLU A C 1
ATOM 700 O O . GLU A 1 99 ? 21.277 -1.572 -3.571 1.00 75.88 99 GLU A O 1
ATOM 705 N N . PRO A 1 100 ? 22.545 0.255 -3.871 1.00 77.56 100 PRO A N 1
ATOM 706 C CA . PRO A 1 100 ? 21.407 1.160 -3.876 1.00 77.56 100 PRO A CA 1
ATOM 707 C C . PRO A 1 100 ? 20.483 0.906 -5.076 1.00 77.56 100 PRO A C 1
ATOM 709 O O . PRO A 1 100 ? 20.915 0.879 -6.230 1.00 77.56 100 PRO A O 1
ATOM 712 N N . GLU A 1 101 ? 19.188 0.788 -4.805 1.00 83.56 101 GLU A N 1
ATOM 713 C CA . GLU A 1 101 ? 18.148 0.596 -5.817 1.00 83.56 101 GLU A CA 1
ATOM 714 C C . GLU A 1 101 ? 17.132 1.743 -5.768 1.00 83.56 101 GLU A C 1
ATOM 716 O O . GLU A 1 101 ? 17.056 2.499 -4.794 1.00 83.56 101 GLU A O 1
ATOM 721 N N . ARG A 1 102 ? 16.353 1.897 -6.841 1.00 84.69 102 ARG A N 1
ATOM 722 C CA . ARG A 1 102 ? 15.342 2.950 -6.979 1.00 84.69 102 ARG A CA 1
ATOM 723 C C . ARG A 1 102 ? 14.012 2.386 -7.462 1.00 84.69 102 ARG A C 1
ATOM 725 O O . ARG A 1 102 ? 13.987 1.396 -8.191 1.00 84.69 102 ARG A O 1
ATOM 732 N N . LEU A 1 103 ? 12.918 3.070 -7.130 1.00 87.06 103 LEU A N 1
ATOM 733 C CA . LEU A 1 103 ? 11.591 2.783 -7.681 1.00 87.06 103 LEU A CA 1
ATOM 734 C C . LEU A 1 103 ? 11.118 3.898 -8.602 1.00 87.06 103 LEU A C 1
ATOM 736 O O . LEU A 1 103 ? 11.222 5.078 -8.268 1.00 87.06 103 LEU A O 1
ATOM 740 N N . THR A 1 104 ? 10.543 3.511 -9.734 1.00 89.62 104 THR A N 1
ATOM 741 C CA . THR A 1 104 ? 9.755 4.400 -10.590 1.00 89.62 104 THR A CA 1
ATOM 742 C C . THR A 1 104 ? 8.410 3.756 -10.861 1.00 89.62 104 THR A C 1
ATOM 744 O O . THR A 1 104 ? 8.264 2.538 -10.766 1.00 89.62 104 THR A O 1
ATOM 747 N N . TRP A 1 105 ? 7.403 4.561 -11.163 1.00 90.75 105 TRP A N 1
ATOM 748 C CA . TRP A 1 105 ? 6.067 4.046 -11.436 1.00 90.75 105 TRP A CA 1
ATOM 749 C C . TRP A 1 105 ? 5.345 4.904 -12.459 1.00 90.75 105 TRP A C 1
ATOM 751 O O . TRP A 1 105 ? 5.663 6.078 -12.634 1.00 90.75 105 TRP A O 1
ATOM 761 N N . ARG A 1 106 ? 4.361 4.321 -13.132 1.00 92.12 106 ARG A N 1
ATOM 762 C CA . ARG A 1 106 ? 3.453 5.029 -14.037 1.00 92.12 106 ARG A CA 1
ATOM 763 C C . ARG A 1 106 ? 2.025 4.536 -13.851 1.00 92.12 106 ARG A C 1
ATOM 765 O O . ARG A 1 106 ? 1.806 3.421 -13.383 1.00 92.12 106 ARG A O 1
ATOM 772 N N . ILE A 1 107 ? 1.073 5.377 -14.231 1.00 92.00 107 ILE A N 1
ATOM 773 C CA . ILE A 1 107 ? -0.361 5.078 -14.211 1.00 92.00 107 ILE A CA 1
ATOM 774 C C . ILE A 1 107 ? -0.787 4.822 -15.656 1.00 92.00 107 ILE A C 1
ATOM 776 O O . ILE A 1 107 ? -0.612 5.704 -16.499 1.00 92.00 107 ILE A O 1
ATOM 780 N N . GLY A 1 108 ? -1.308 3.626 -15.948 1.00 88.38 108 GLY A N 1
ATOM 781 C CA . GLY A 1 108 ? -1.614 3.208 -17.320 1.00 88.38 108 GLY A CA 1
ATOM 782 C C . GLY A 1 108 ? -0.432 3.436 -18.275 1.00 88.38 108 GLY A C 1
ATOM 783 O O . GLY A 1 108 ? 0.708 3.083 -17.969 1.00 88.38 108 GLY A O 1
ATOM 784 N N . GLU A 1 109 ? -0.691 4.099 -19.403 1.00 87.50 109 GLU A N 1
ATOM 785 C CA . GLU A 1 109 ? 0.334 4.476 -20.393 1.00 87.50 109 GLU A CA 1
ATOM 786 C C . GLU A 1 109 ? 0.950 5.869 -20.161 1.00 87.50 109 GLU A C 1
ATOM 788 O O . GLU A 1 109 ? 1.614 6.422 -21.037 1.00 87.50 109 GLU A O 1
ATOM 793 N N . GLY A 1 110 ? 0.744 6.453 -18.978 1.00 86.94 110 GLY A N 1
ATOM 794 C CA . GLY A 1 110 ? 1.290 7.755 -18.608 1.00 86.94 110 GLY A CA 1
ATOM 795 C C . GLY A 1 110 ? 2.819 7.778 -18.441 1.00 86.94 110 GLY A C 1
ATOM 796 O O . GLY A 1 110 ? 3.500 6.749 -18.542 1.00 86.94 110 GLY A O 1
ATOM 797 N N . PRO A 1 111 ? 3.390 8.964 -18.156 1.00 88.69 111 PRO A N 1
ATOM 798 C CA . PRO A 1 111 ? 4.826 9.115 -17.969 1.00 88.69 111 PRO A CA 1
ATOM 799 C C . PRO A 1 111 ? 5.321 8.390 -16.712 1.00 88.69 111 PRO A C 1
ATOM 801 O O . PRO A 1 111 ? 4.610 8.253 -15.713 1.00 88.69 111 PRO A O 1
ATOM 804 N N . TRP A 1 112 ? 6.590 7.979 -16.744 1.00 87.62 112 TRP A N 1
ATOM 805 C CA . TRP A 1 112 ? 7.270 7.452 -15.566 1.00 87.62 112 TRP A CA 1
ATOM 806 C C . TRP A 1 112 ? 7.516 8.563 -14.549 1.00 87.62 112 TRP A C 1
ATOM 808 O O . TRP A 1 112 ? 8.180 9.558 -14.828 1.00 87.62 112 TRP A O 1
ATOM 818 N N . THR A 1 113 ? 7.033 8.345 -13.336 1.00 84.12 113 THR A N 1
ATOM 819 C CA . THR A 1 113 ? 7.376 9.125 -12.154 1.00 84.12 113 THR A CA 1
ATOM 820 C C . THR A 1 113 ? 8.621 8.491 -11.527 1.00 84.12 113 THR A C 1
ATOM 822 O O . THR A 1 113 ? 8.572 7.359 -11.046 1.00 84.12 113 THR A O 1
ATOM 825 N N . GLY A 1 114 ? 9.763 9.182 -11.635 1.00 67.19 114 GLY A N 1
ATOM 826 C CA . GLY A 1 114 ? 11.096 8.726 -11.209 1.00 67.19 114 GLY A CA 1
ATOM 827 C C . GLY A 1 114 ? 11.602 9.371 -9.905 1.00 67.19 114 GLY A C 1
ATOM 828 O O . GLY A 1 114 ? 11.016 10.339 -9.429 1.00 67.19 114 GLY A O 1
ATOM 829 N N . PRO A 1 115 ? 12.677 8.840 -9.293 1.00 54.12 115 PRO A N 1
ATOM 830 C CA . PRO A 1 115 ? 12.811 8.743 -7.841 1.00 54.12 115 PRO A CA 1
ATOM 831 C C . PRO A 1 115 ? 13.461 9.963 -7.176 1.00 54.12 115 PRO A C 1
ATOM 833 O O . PRO A 1 115 ? 14.375 10.581 -7.717 1.00 54.12 115 PRO A O 1
ATOM 836 N N . ARG A 1 116 ? 13.113 10.175 -5.900 1.00 48.50 116 ARG A N 1
ATOM 837 C CA . ARG A 1 116 ? 14.093 10.566 -4.867 1.00 48.50 116 ARG A CA 1
ATOM 838 C C . ARG A 1 116 ? 14.380 9.451 -3.852 1.00 48.50 116 ARG A C 1
ATOM 840 O O . ARG A 1 116 ? 15.082 9.695 -2.878 1.00 48.50 116 ARG A O 1
ATOM 847 N N . PHE A 1 117 ? 13.867 8.237 -4.060 1.00 56.41 117 PHE A N 1
ATOM 848 C CA . PHE A 1 117 ? 14.069 7.138 -3.117 1.00 56.41 117 PHE A CA 1
ATOM 849 C C . PHE A 1 117 ? 15.195 6.231 -3.587 1.00 56.41 117 PHE A C 1
ATOM 851 O O . PHE A 1 117 ? 15.038 5.458 -4.531 1.00 56.41 117 PHE A O 1
ATOM 858 N N . THR A 1 118 ? 16.321 6.381 -2.900 1.00 53.75 118 THR A N 1
ATOM 859 C CA . THR A 1 118 ? 17.485 5.509 -2.956 1.00 53.75 118 THR A CA 1
ATOM 860 C C . THR A 1 118 ? 17.645 4.944 -1.552 1.00 53.75 118 THR A C 1
ATOM 862 O O . THR A 1 118 ? 18.036 5.677 -0.644 1.00 53.75 118 THR A O 1
ATOM 865 N N . SER A 1 119 ? 17.319 3.674 -1.343 1.00 57.84 119 SER A N 1
ATOM 866 C CA . SER A 1 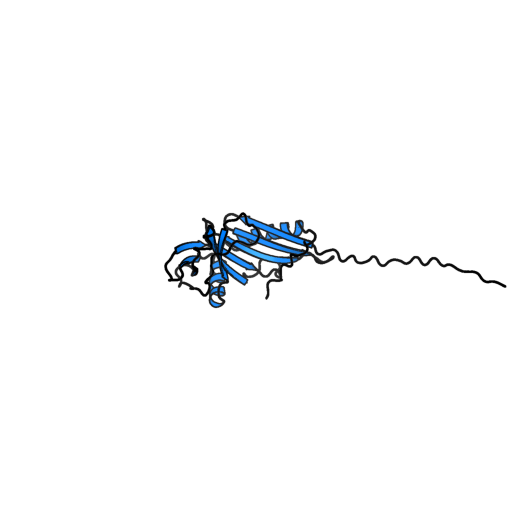119 ? 17.651 2.991 -0.092 1.00 57.84 119 SER A CA 1
ATOM 867 C C . SER A 1 119 ? 18.196 1.602 -0.386 1.00 57.84 119 SER A C 1
ATOM 869 O O . SER A 1 119 ? 17.952 1.025 -1.447 1.00 57.84 119 SER A O 1
ATOM 871 N N . LYS A 1 120 ? 18.999 1.082 0.545 1.00 56.31 120 LYS A N 1
ATOM 872 C CA . LYS A 1 120 ? 19.315 -0.345 0.553 1.00 56.31 120 LYS A CA 1
ATOM 873 C C . LYS A 1 120 ? 18.039 -1.094 0.950 1.00 56.31 120 LYS A C 1
ATOM 875 O O . LYS A 1 120 ? 17.324 -0.583 1.814 1.00 56.31 120 LYS A O 1
ATOM 880 N N . PRO A 1 121 ? 17.744 -2.266 0.368 1.00 59.22 121 PRO A N 1
ATOM 881 C CA . PRO A 1 121 ? 16.599 -3.070 0.781 1.00 59.22 121 PRO A CA 1
ATOM 882 C C . PRO A 1 121 ? 16.586 -3.289 2.299 1.00 59.22 121 PRO A C 1
ATOM 884 O O . PRO A 1 121 ? 17.575 -3.732 2.888 1.00 59.22 121 PRO A O 1
ATOM 887 N N . GLU A 1 122 ? 15.479 -2.922 2.941 1.00 60.94 122 GLU A N 1
ATOM 888 C CA . GLU A 1 122 ? 15.342 -2.932 4.399 1.00 60.94 122 GLU A CA 1
ATOM 889 C C . GLU A 1 122 ? 14.746 -4.258 4.878 1.00 60.94 122 GLU A C 1
ATOM 891 O O . GLU A 1 122 ? 13.867 -4.823 4.227 1.00 60.94 122 GLU A O 1
ATOM 896 N N . ARG A 1 123 ? 15.185 -4.747 6.047 1.00 57.00 123 ARG A N 1
ATOM 897 C CA . ARG A 1 123 ? 14.504 -5.853 6.739 1.00 57.00 123 ARG A CA 1
ATOM 898 C C . ARG A 1 123 ? 13.163 -5.361 7.276 1.00 57.00 123 ARG A C 1
ATOM 900 O O . ARG A 1 123 ? 13.108 -4.327 7.941 1.00 57.00 123 ARG A O 1
ATOM 907 N N . ARG A 1 124 ? 12.094 -6.136 7.076 1.00 52.16 124 ARG A N 1
ATOM 908 C CA . ARG A 1 124 ? 10.803 -5.886 7.735 1.00 52.16 124 ARG A CA 1
ATOM 909 C C . ARG A 1 124 ? 10.961 -5.878 9.261 1.00 52.16 124 ARG A C 1
ATOM 911 O O . ARG A 1 124 ? 11.459 -6.835 9.850 1.00 52.16 124 ARG A O 1
ATOM 918 N N . TRP A 1 125 ? 10.530 -4.797 9.911 1.00 40.44 125 TRP A N 1
ATOM 919 C CA . TRP A 1 125 ? 10.556 -4.683 11.371 1.00 40.44 125 TRP A CA 1
ATOM 920 C C . TRP A 1 125 ? 9.603 -5.701 12.023 1.00 40.44 125 TRP A C 1
ATOM 922 O O . TRP A 1 125 ? 8.451 -5.821 11.607 1.00 40.44 125 TRP A O 1
ATOM 932 N N . GLY A 1 126 ? 10.062 -6.395 13.071 1.00 39.06 126 GLY A N 1
ATOM 933 C CA . GLY A 1 126 ? 9.204 -7.184 13.969 1.00 39.06 126 GLY A CA 1
ATOM 934 C C . GLY A 1 126 ? 9.223 -8.710 13.817 1.00 39.06 126 GLY A C 1
ATOM 935 O O . GLY A 1 126 ? 8.581 -9.371 14.628 1.00 39.06 126 GLY A O 1
ATOM 936 N N . ASP A 1 127 ? 9.960 -9.282 12.858 1.00 41.69 127 ASP A N 1
ATOM 937 C CA . ASP A 1 127 ? 10.140 -10.741 12.765 1.00 41.69 127 ASP A CA 1
ATOM 938 C C . ASP A 1 127 ? 11.492 -11.111 12.110 1.00 41.69 127 ASP A C 1
ATOM 940 O O . ASP A 1 127 ? 11.606 -11.083 10.883 1.00 41.69 127 ASP A O 1
ATOM 944 N N . PRO A 1 128 ? 12.538 -11.455 12.889 1.00 45.72 128 PRO A N 1
ATOM 945 C CA . PRO A 1 128 ? 13.847 -11.822 12.345 1.00 45.72 128 PRO A CA 1
ATOM 946 C C . PRO A 1 128 ? 13.838 -13.133 11.539 1.00 45.72 128 PRO A C 1
ATOM 948 O O . PRO A 1 128 ? 14.814 -13.400 10.840 1.00 45.72 128 PRO A O 1
ATOM 951 N N . ALA A 1 129 ? 12.764 -13.934 11.604 1.00 43.31 129 ALA A N 1
ATOM 952 C CA . ALA A 1 129 ? 12.605 -15.140 10.793 1.00 43.31 129 ALA A CA 1
ATOM 953 C C . ALA A 1 129 ? 12.085 -14.845 9.372 1.00 43.31 129 ALA A C 1
ATOM 955 O O . ALA A 1 129 ? 12.159 -15.711 8.498 1.00 43.31 129 ALA A O 1
ATOM 956 N N . ARG A 1 130 ? 11.584 -13.630 9.106 1.00 44.38 130 ARG A N 1
ATOM 957 C CA . ARG A 1 130 ? 11.166 -13.212 7.763 1.00 44.38 130 ARG A CA 1
ATOM 958 C C . ARG A 1 130 ? 12.350 -12.626 6.999 1.00 44.38 130 ARG A C 1
ATOM 960 O O . ARG A 1 130 ? 12.791 -11.512 7.263 1.00 44.38 130 ARG A O 1
ATOM 967 N N . ASN A 1 131 ? 12.824 -13.355 5.990 1.00 50.03 131 ASN A N 1
ATOM 968 C CA . ASN A 1 131 ? 13.819 -12.881 5.018 1.00 50.03 131 ASN A CA 1
ATOM 969 C C . ASN A 1 131 ? 13.173 -12.017 3.916 1.00 50.03 131 ASN A C 1
ATOM 971 O O . ASN A 1 131 ? 13.454 -12.190 2.731 1.00 50.03 131 ASN A O 1
ATOM 975 N N . GLU A 1 132 ? 12.283 -11.107 4.306 1.00 52.62 132 GLU A N 1
ATOM 976 C CA . GLU A 1 132 ? 11.618 -10.167 3.402 1.00 52.62 132 GLU A CA 1
ATOM 977 C C . GLU A 1 132 ? 12.394 -8.846 3.421 1.00 52.62 132 GLU A C 1
ATOM 979 O O . GLU A 1 132 ? 12.450 -8.151 4.443 1.00 52.62 132 GLU A O 1
ATOM 984 N N . GLY A 1 133 ? 13.024 -8.533 2.291 1.00 56.53 133 GLY A N 1
ATOM 985 C CA . GLY A 1 133 ? 13.544 -7.209 1.991 1.00 56.53 133 GLY A CA 1
ATOM 986 C C . GLY A 1 133 ? 12.449 -6.362 1.354 1.00 56.53 133 GLY A C 1
ATOM 987 O O . GLY A 1 133 ? 11.642 -6.875 0.574 1.00 56.53 133 GLY A O 1
ATOM 988 N N . TYR A 1 134 ? 12.425 -5.065 1.641 1.00 63.56 134 TYR A N 1
ATOM 989 C CA . TYR A 1 134 ? 11.562 -4.150 0.905 1.00 63.56 134 TYR A CA 1
ATOM 990 C C . TYR A 1 134 ? 12.287 -2.883 0.470 1.00 63.56 134 TYR A C 1
ATOM 992 O O . TYR A 1 134 ? 13.172 -2.369 1.154 1.00 63.56 134 TYR A O 1
ATOM 1000 N N . LEU A 1 135 ? 11.864 -2.365 -0.679 1.00 65.19 135 LEU A N 1
ATOM 1001 C CA . LEU A 1 135 ? 12.155 -1.011 -1.124 1.00 65.19 135 LEU A CA 1
ATOM 1002 C C . LEU A 1 135 ? 10.835 -0.247 -1.102 1.00 65.19 135 LEU A C 1
ATOM 1004 O O . LEU A 1 135 ? 9.865 -0.664 -1.727 1.00 65.19 135 LEU A O 1
ATOM 1008 N N . SER A 1 136 ? 10.769 0.836 -0.339 1.00 69.25 136 SER A N 1
ATOM 1009 C CA . SER A 1 136 ? 9.531 1.576 -0.101 1.00 69.25 136 SER A CA 1
ATOM 1010 C C . SER A 1 136 ? 9.745 3.057 -0.381 1.00 69.25 136 SER A C 1
ATOM 1012 O O . SER A 1 136 ? 10.670 3.655 0.163 1.00 69.25 136 SER A O 1
ATOM 1014 N N . GLY A 1 137 ? 8.837 3.665 -1.141 1.00 67.75 137 GLY A N 1
ATOM 1015 C CA . GLY A 1 137 ? 8.777 5.113 -1.325 1.00 67.75 137 GLY A CA 1
ATOM 1016 C C . GLY A 1 137 ? 7.428 5.669 -0.885 1.00 67.75 137 GLY A C 1
ATOM 1017 O O . GLY A 1 137 ? 6.381 5.165 -1.300 1.00 67.75 137 GLY A O 1
ATOM 1018 N N . ILE A 1 138 ? 7.447 6.730 -0.071 1.00 68.62 138 ILE A N 1
ATOM 1019 C CA . ILE A 1 138 ? 6.272 7.598 0.077 1.00 68.62 138 ILE A CA 1
ATOM 1020 C C . ILE A 1 138 ? 6.133 8.365 -1.231 1.00 68.62 138 ILE A C 1
ATOM 1022 O O . ILE A 1 138 ? 7.096 8.956 -1.712 1.00 68.62 138 ILE A O 1
ATOM 1026 N N . VAL A 1 139 ? 4.951 8.359 -1.828 1.00 74.31 139 VAL A N 1
ATOM 1027 C CA . VAL A 1 139 ? 4.740 9.034 -3.108 1.00 74.31 139 VAL A CA 1
ATOM 1028 C C . VAL A 1 139 ? 4.984 10.543 -2.920 1.00 74.31 139 VAL A C 1
ATOM 1030 O O . VAL A 1 139 ? 4.447 11.134 -1.982 1.00 74.31 139 VAL A O 1
ATOM 1033 N N . PRO A 1 140 ? 5.820 11.189 -3.758 1.00 76.25 140 PRO A N 1
ATOM 1034 C CA . PRO A 1 140 ? 6.092 12.616 -3.652 1.00 76.25 140 PRO A CA 1
ATOM 1035 C C . PRO A 1 140 ? 4.800 13.421 -3.855 1.00 76.25 140 PRO A C 1
ATOM 1037 O O . PRO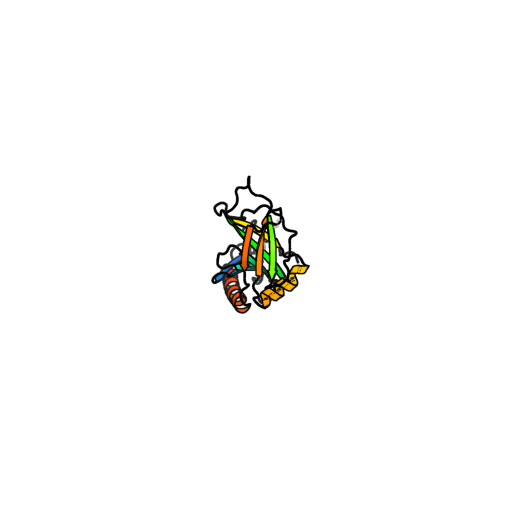 A 1 140 ? 3.940 12.970 -4.613 1.00 76.25 140 PRO A O 1
ATOM 1040 N N . PRO A 1 141 ? 4.672 14.633 -3.279 1.00 80.19 141 PRO A N 1
ATOM 1041 C CA . PRO A 1 141 ? 3.425 15.404 -3.311 1.00 80.19 141 PRO A CA 1
ATOM 1042 C C . PRO A 1 141 ? 2.787 15.547 -4.702 1.00 80.19 141 PRO A C 1
ATOM 1044 O O . PRO A 1 141 ? 1.586 15.351 -4.852 1.00 80.19 141 PRO A O 1
ATOM 1047 N N . ALA A 1 142 ? 3.596 15.793 -5.739 1.00 79.50 142 ALA A N 1
ATOM 1048 C CA . ALA A 1 142 ? 3.121 15.920 -7.121 1.00 79.50 142 ALA A CA 1
ATOM 1049 C C . ALA A 1 142 ? 2.519 14.623 -7.701 1.00 79.50 142 ALA A C 1
ATOM 1051 O O . ALA A 1 142 ? 1.715 14.677 -8.626 1.00 79.50 142 ALA A O 1
ATOM 1052 N N . GLY A 1 143 ? 2.902 13.460 -7.167 1.00 79.94 143 GLY A N 1
ATOM 1053 C CA . GLY A 1 143 ? 2.380 12.153 -7.562 1.00 79.94 143 GLY A CA 1
ATOM 1054 C C . GLY A 1 143 ? 1.167 11.693 -6.751 1.00 79.94 143 GLY A C 1
ATOM 1055 O O . GLY A 1 143 ? 0.548 10.706 -7.138 1.00 79.94 143 GLY A O 1
ATOM 1056 N N . ILE A 1 144 ? 0.810 12.379 -5.655 1.00 83.44 144 ILE A N 1
ATOM 1057 C CA . ILE A 1 144 ? -0.287 11.956 -4.770 1.00 83.44 144 ILE A CA 1
ATOM 1058 C C . ILE A 1 144 ? -1.632 12.049 -5.493 1.00 83.44 144 ILE A C 1
ATOM 1060 O O . ILE A 1 144 ? -2.316 11.037 -5.599 1.00 83.44 144 ILE A O 1
ATOM 1064 N N . ALA A 1 145 ? -1.991 13.217 -6.037 1.00 85.44 145 ALA A N 1
ATOM 1065 C CA . ALA A 1 145 ? -3.298 13.410 -6.674 1.00 85.44 145 ALA A CA 1
ATOM 1066 C C . ALA A 1 145 ? -3.531 12.489 -7.893 1.00 85.44 145 ALA A C 1
ATOM 1068 O O . ALA A 1 145 ? -4.580 11.844 -7.946 1.00 85.44 145 ALA A O 1
ATOM 1069 N N . PRO A 1 146 ? -2.571 12.322 -8.831 1.00 87.75 146 PRO A N 1
ATOM 1070 C CA . PRO A 1 146 ? -2.718 11.344 -9.910 1.00 87.75 146 PRO A CA 1
ATOM 1071 C C . PRO A 1 146 ? -2.911 9.915 -9.397 1.00 87.75 146 PRO A C 1
ATOM 1073 O O . PRO A 1 146 ? -3.731 9.167 -9.923 1.00 87.75 146 PRO A O 1
ATOM 1076 N N . LEU A 1 147 ? -2.182 9.526 -8.349 1.00 86.56 147 LEU A N 1
ATOM 1077 C CA . LEU A 1 147 ? -2.278 8.180 -7.798 1.00 86.56 147 LEU A CA 1
ATOM 1078 C C . LEU A 1 147 ? -3.583 7.957 -7.023 1.00 86.56 147 LEU A C 1
ATOM 1080 O O . LEU A 1 147 ? -4.149 6.872 -7.097 1.00 86.56 147 LEU A O 1
ATOM 1084 N N . GLN A 1 148 ? -4.096 8.975 -6.329 1.00 86.81 148 GLN A N 1
ATOM 1085 C CA . GLN A 1 148 ? -5.427 8.950 -5.717 1.00 86.81 148 GLN A CA 1
ATOM 1086 C C . GLN A 1 148 ? -6.525 8.776 -6.776 1.00 86.81 148 GLN A C 1
ATOM 1088 O O . GLN A 1 148 ? -7.441 7.984 -6.565 1.00 86.81 148 GLN A O 1
ATOM 1093 N N . ALA A 1 149 ? -6.413 9.449 -7.927 1.00 88.06 149 ALA A N 1
ATOM 1094 C CA . ALA A 1 149 ? -7.333 9.249 -9.048 1.00 88.06 149 ALA A CA 1
ATOM 1095 C C . ALA A 1 149 ? -7.243 7.814 -9.597 1.00 88.06 149 ALA A C 1
ATOM 1097 O O . ALA A 1 149 ? -8.263 7.143 -9.739 1.00 88.06 149 ALA A O 1
ATOM 1098 N N . ALA A 1 150 ? -6.026 7.289 -9.787 1.00 89.19 150 ALA A N 1
ATOM 1099 C CA . ALA A 1 150 ? -5.820 5.900 -10.198 1.00 89.19 150 ALA A CA 1
ATOM 1100 C C . ALA A 1 150 ? -6.410 4.892 -9.196 1.00 89.19 150 ALA A C 1
ATOM 1102 O O . ALA A 1 150 ? -6.987 3.887 -9.596 1.00 89.19 150 ALA A O 1
ATOM 1103 N N . ILE A 1 151 ? -6.308 5.165 -7.893 1.00 88.94 151 ILE A N 1
ATOM 1104 C CA . ILE A 1 151 ? -6.946 4.371 -6.836 1.00 88.94 151 ILE A CA 1
ATOM 1105 C C . ILE A 1 151 ? -8.473 4.404 -6.969 1.00 88.94 151 ILE A C 1
ATOM 1107 O O . ILE A 1 151 ? -9.105 3.348 -6.942 1.00 88.94 151 ILE A O 1
ATOM 1111 N N . ALA A 1 152 ? -9.063 5.592 -7.135 1.00 86.94 152 ALA A N 1
ATOM 1112 C CA . ALA A 1 152 ? -10.511 5.761 -7.250 1.00 86.94 152 ALA A CA 1
ATOM 1113 C C . ALA A 1 152 ? -11.083 5.035 -8.479 1.00 86.94 152 ALA A C 1
ATOM 1115 O O . ALA A 1 152 ? -12.133 4.398 -8.394 1.00 86.94 152 ALA A O 1
ATOM 1116 N N . GLU A 1 153 ? -10.359 5.077 -9.595 1.00 89.38 153 GLU A N 1
ATOM 1117 C CA . GLU A 1 153 ? -10.742 4.452 -10.866 1.00 89.38 153 GLU A CA 1
ATOM 1118 C C . GLU A 1 153 ? -10.287 2.989 -10.984 1.00 89.38 153 GLU A C 1
ATOM 1120 O O . GLU A 1 153 ? -10.611 2.312 -11.957 1.00 89.38 153 GLU A O 1
ATOM 1125 N N . SER A 1 154 ? -9.555 2.471 -9.990 1.00 89.69 154 SER A N 1
ATOM 1126 C CA . SER A 1 154 ? -8.889 1.163 -10.063 1.00 89.69 154 SER A CA 1
ATOM 1127 C C . SER A 1 154 ? -7.992 1.027 -11.306 1.00 89.69 154 SER A C 1
ATOM 1129 O O . SER A 1 154 ? -7.905 -0.040 -11.908 1.00 89.69 154 SER A O 1
ATOM 1131 N N . THR A 1 155 ? -7.309 2.096 -11.709 1.00 93.38 155 THR A N 1
ATOM 1132 C CA . THR A 1 155 ? -6.388 2.102 -12.851 1.00 93.38 155 THR A CA 1
ATOM 1133 C C . THR A 1 155 ? -5.090 1.359 -12.496 1.00 93.38 155 THR A C 1
ATOM 1135 O O . THR A 1 155 ? -4.526 1.596 -11.422 1.00 93.38 155 THR A O 1
ATOM 1138 N N . PRO A 1 156 ? -4.579 0.459 -13.362 1.00 93.56 156 PRO A N 1
ATOM 1139 C CA . PRO A 1 156 ? -3.325 -0.246 -13.114 1.00 93.56 156 PRO A CA 1
ATOM 1140 C C . PRO A 1 156 ? -2.125 0.697 -12.966 1.00 93.56 156 PRO A C 1
ATOM 1142 O O . PRO A 1 156 ? -1.962 1.660 -13.722 1.00 93.56 156 PRO A O 1
ATOM 1145 N N . VAL A 1 157 ? -1.252 0.366 -12.016 1.00 93.12 157 VAL A N 1
ATOM 1146 C CA . VAL A 1 157 ? 0.022 1.041 -11.771 1.00 93.12 157 VAL A CA 1
ATOM 1147 C C . VAL A 1 157 ? 1.151 0.063 -12.063 1.00 93.12 157 VAL A C 1
ATOM 1149 O O . VAL A 1 157 ? 1.265 -0.986 -11.422 1.00 93.12 157 VAL A O 1
ATOM 1152 N N . THR A 1 158 ? 2.006 0.422 -13.015 1.00 94.94 158 THR A N 1
ATOM 1153 C CA . THR A 1 158 ? 3.233 -0.325 -13.305 1.00 94.94 158 THR A CA 1
ATOM 1154 C C . THR A 1 158 ? 4.372 0.272 -12.499 1.00 94.94 158 THR A C 1
ATOM 1156 O O . THR A 1 158 ? 4.579 1.485 -12.512 1.00 94.94 158 THR A O 1
ATOM 1159 N N . VAL A 1 159 ? 5.135 -0.578 -11.822 1.00 92.56 159 VAL A N 1
ATOM 1160 C CA . VAL A 1 159 ? 6.270 -0.203 -10.981 1.00 92.56 159 VAL A CA 1
ATOM 1161 C C . VAL A 1 159 ? 7.526 -0.868 -11.523 1.00 92.56 159 VAL A C 1
ATOM 1163 O O . VAL A 1 159 ? 7.535 -2.066 -11.795 1.00 92.56 159 VAL A O 1
ATOM 1166 N N . ARG A 1 160 ? 8.602 -0.094 -11.650 1.00 92.88 160 ARG A N 1
ATOM 1167 C CA . ARG A 1 160 ? 9.935 -0.580 -11.996 1.00 92.88 160 ARG A CA 1
ATOM 1168 C C . ARG A 1 160 ? 10.874 -0.440 -10.820 1.00 92.88 160 ARG A C 1
ATOM 1170 O O . ARG A 1 160 ? 10.957 0.618 -10.196 1.00 92.88 160 ARG A O 1
ATOM 1177 N N . ARG A 1 161 ? 11.641 -1.499 -10.597 1.00 90.38 161 ARG A N 1
ATOM 1178 C CA . ARG A 1 161 ? 12.819 -1.500 -9.741 1.00 90.38 161 ARG A CA 1
ATOM 1179 C C . ARG A 1 161 ? 14.047 -1.307 -10.611 1.00 90.38 161 ARG A C 1
ATOM 1181 O O . ARG A 1 161 ? 14.251 -2.060 -11.563 1.00 90.38 161 ARG A O 1
ATOM 1188 N N . LEU A 1 162 ? 14.836 -0.288 -10.303 1.00 88.75 162 LEU A N 1
ATOM 1189 C CA . LEU A 1 162 ? 16.019 0.099 -11.061 1.00 88.75 162 LEU A CA 1
ATOM 1190 C C . LEU A 1 162 ? 17.269 -0.018 -10.190 1.00 88.75 162 LEU A C 1
ATOM 1192 O O . LEU A 1 162 ? 17.215 0.269 -8.994 1.00 88.75 162 LEU A O 1
ATOM 1196 N N . SER A 1 163 ? 18.404 -0.363 -10.787 1.00 86.62 163 SER A N 1
ATOM 1197 C CA . SER A 1 163 ? 19.708 -0.229 -10.134 1.00 86.62 163 SER A CA 1
ATOM 1198 C C . SER A 1 163 ? 20.136 1.237 -10.021 1.00 86.62 163 SER A C 1
ATOM 1200 O O . SER A 1 163 ? 19.527 2.150 -10.591 1.00 86.62 163 SER A O 1
ATOM 1202 N N . ALA A 1 164 ? 21.230 1.470 -9.295 1.00 82.56 164 ALA A N 1
ATOM 1203 C CA . ALA A 1 164 ? 21.849 2.779 -9.126 1.00 82.56 164 ALA A CA 1
ATOM 1204 C C . ALA A 1 164 ? 22.284 3.468 -10.432 1.00 82.56 164 ALA A C 1
ATOM 1206 O O . ALA A 1 164 ? 22.495 4.672 -10.405 1.00 82.56 164 ALA A O 1
ATOM 1207 N N . ASP A 1 165 ? 22.399 2.775 -11.562 1.00 87.00 165 ASP A N 1
ATOM 1208 C CA . ASP A 1 165 ? 22.709 3.333 -12.890 1.00 87.00 165 ASP A CA 1
ATOM 1209 C C . ASP A 1 165 ? 21.457 3.537 -13.770 1.00 87.00 165 ASP A C 1
ATOM 1211 O O . ASP A 1 165 ? 21.546 4.083 -14.866 1.00 87.00 165 ASP A O 1
ATOM 1215 N N . GLY A 1 166 ? 20.273 3.149 -13.282 1.00 87.69 166 GLY A N 1
ATOM 1216 C CA . GLY A 1 166 ? 19.003 3.280 -13.999 1.00 87.69 166 GLY A CA 1
ATOM 1217 C C . GLY A 1 166 ? 18.614 2.070 -14.851 1.00 87.69 166 GLY A C 1
ATOM 1218 O O . GLY A 1 166 ? 17.555 2.104 -15.480 1.00 87.69 166 GLY A O 1
ATOM 1219 N N . ARG A 1 167 ? 19.403 0.989 -14.860 1.00 92.44 167 ARG A N 1
ATOM 1220 C CA . ARG A 1 167 ? 19.010 -0.259 -15.528 1.00 92.44 167 ARG A CA 1
ATOM 1221 C C . ARG A 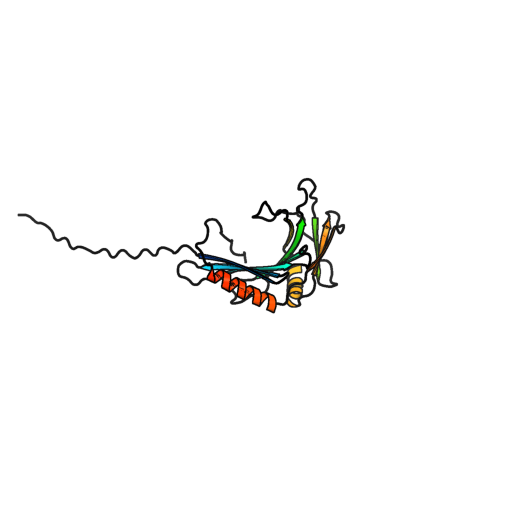1 167 ? 17.813 -0.899 -14.820 1.00 92.44 167 ARG A C 1
ATOM 1223 O O . ARG A 1 167 ? 17.743 -0.938 -13.593 1.00 92.44 167 ARG A O 1
ATOM 1230 N N . VAL A 1 168 ? 16.869 -1.423 -15.603 1.00 93.31 168 VAL A N 1
ATOM 1231 C CA . VAL A 1 168 ? 15.694 -2.129 -15.072 1.00 93.31 168 VAL A CA 1
ATO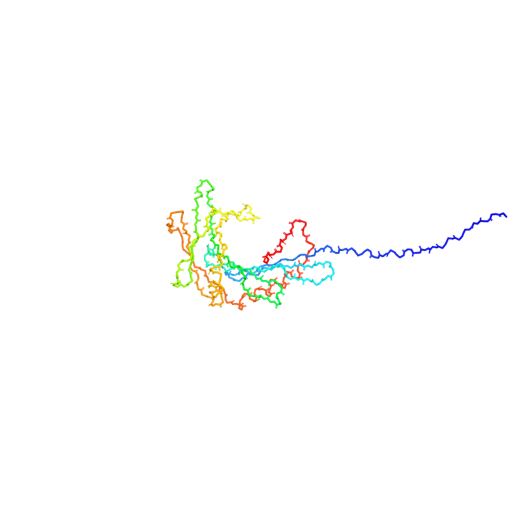M 1232 C C . VAL A 1 168 ? 16.125 -3.475 -14.490 1.00 93.31 168 VAL A C 1
ATOM 1234 O O . VAL A 1 168 ? 16.709 -4.302 -15.189 1.00 93.31 168 VAL A O 1
ATOM 1237 N N . LEU A 1 169 ? 15.839 -3.679 -13.205 1.00 90.25 169 LEU A N 1
ATOM 1238 C CA . LEU A 1 169 ? 16.073 -4.929 -12.480 1.00 90.25 169 LEU A CA 1
ATOM 1239 C C . LEU A 1 169 ? 14.824 -5.807 -12.456 1.00 90.25 169 LEU A C 1
ATOM 1241 O O . LEU A 1 169 ? 14.930 -7.026 -12.543 1.00 90.25 169 LEU A O 1
ATOM 1245 N N . ALA A 1 170 ? 13.653 -5.189 -12.299 1.00 92.69 170 ALA A N 1
ATOM 1246 C CA . ALA A 1 170 ? 12.366 -5.870 -12.306 1.00 92.69 170 ALA A CA 1
ATOM 1247 C C . ALA A 1 170 ? 11.230 -4.893 -12.635 1.00 92.69 170 ALA A C 1
ATOM 1249 O O . ALA A 1 170 ? 11.359 -3.681 -12.443 1.00 92.69 170 ALA A O 1
ATOM 1250 N N . GLU A 1 171 ? 10.110 -5.436 -13.100 1.00 95.06 171 GLU A N 1
ATOM 1251 C CA . GLU A 1 171 ? 8.873 -4.704 -13.359 1.00 95.06 171 GLU A CA 1
ATOM 1252 C C . GLU A 1 171 ? 7.691 -5.512 -12.821 1.00 95.06 171 GLU A C 1
ATOM 1254 O O . GLU A 1 171 ? 7.671 -6.736 -12.935 1.00 95.06 171 GLU A O 1
ATOM 1259 N N . GLY A 1 172 ? 6.734 -4.830 -12.202 1.00 94.44 172 GLY A N 1
ATOM 1260 C CA . GLY A 1 172 ? 5.548 -5.441 -11.619 1.00 94.44 172 GLY A CA 1
ATOM 1261 C C . GLY A 1 172 ? 4.342 -4.524 -11.754 1.00 94.44 172 GLY A C 1
ATOM 1262 O O . GLY A 1 172 ? 4.479 -3.311 -11.910 1.00 94.44 172 GLY A O 1
ATOM 1263 N N . ASN A 1 173 ? 3.150 -5.109 -11.699 1.00 94.94 173 ASN A N 1
ATOM 1264 C CA . ASN A 1 173 ? 1.896 -4.377 -11.832 1.00 94.94 173 ASN A CA 1
ATOM 1265 C C . ASN A 1 173 ? 1.042 -4.577 -10.588 1.00 94.94 173 ASN A C 1
ATOM 1267 O O . ASN A 1 173 ? 0.859 -5.700 -10.117 1.00 94.94 173 ASN A O 1
ATOM 1271 N N . VAL A 1 174 ? 0.485 -3.484 -10.084 1.00 94.31 174 VAL A N 1
ATOM 1272 C CA . VAL A 1 174 ? -0.477 -3.495 -8.987 1.00 94.31 174 VAL A CA 1
ATOM 1273 C C . VAL A 1 174 ? -1.706 -2.704 -9.403 1.00 94.31 174 VAL A C 1
ATOM 1275 O O . VAL A 1 174 ? -1.613 -1.662 -10.047 1.00 94.31 174 VAL A O 1
ATOM 1278 N N . GLN A 1 175 ? -2.873 -3.213 -9.038 1.00 93.56 175 GLN A N 1
ATOM 1279 C CA . GLN A 1 175 ? -4.141 -2.534 -9.242 1.00 93.56 175 GLN A CA 1
ATOM 1280 C C . GLN A 1 175 ? -4.818 -2.425 -7.885 1.00 93.56 175 GLN A C 1
ATOM 1282 O O . GLN A 1 175 ? -4.946 -3.419 -7.163 1.00 93.56 175 GLN A O 1
ATOM 1287 N N . TYR A 1 176 ? -5.217 -1.210 -7.518 1.00 91.94 176 TYR A N 1
ATOM 1288 C CA . TYR A 1 176 ? -5.969 -1.029 -6.288 1.00 91.94 176 TYR A CA 1
ATOM 1289 C C . TYR A 1 176 ? -7.369 -1.632 -6.453 1.00 91.94 176 TYR A C 1
ATOM 1291 O O . TYR A 1 176 ? -7.961 -1.503 -7.525 1.00 91.94 176 TYR A O 1
ATOM 1299 N N . PRO A 1 177 ? -7.907 -2.319 -5.435 1.00 91.88 177 PRO A N 1
ATOM 1300 C CA . PRO A 1 177 ? -9.251 -2.870 -5.511 1.00 91.88 177 PRO A CA 1
ATOM 1301 C C . PRO A 1 177 ? -10.322 -1.766 -5.532 1.00 91.88 177 PRO A C 1
ATOM 1303 O O . PRO A 1 177 ? -10.097 -0.685 -4.985 1.00 91.88 177 PRO A O 1
ATOM 1306 N N . PRO A 1 178 ? -11.535 -2.069 -6.032 1.00 90.56 178 PRO A N 1
ATOM 1307 C CA . PRO A 1 178 ? -12.661 -1.146 -5.962 1.00 90.56 178 PRO A CA 1
ATOM 1308 C C . PRO A 1 178 ? -12.973 -0.706 -4.527 1.00 90.56 178 PRO A C 1
ATOM 1310 O O . PRO A 1 178 ? -12.901 -1.511 -3.590 1.00 90.56 178 PRO A O 1
ATOM 1313 N N . ALA A 1 179 ? -13.418 0.543 -4.364 1.00 88.12 179 ALA A N 1
ATOM 1314 C CA . ALA A 1 179 ? -13.728 1.138 -3.060 1.00 88.12 179 ALA A CA 1
ATOM 1315 C C . ALA A 1 179 ? -14.707 0.294 -2.222 1.00 88.12 179 ALA A C 1
ATOM 1317 O O . ALA A 1 179 ? -14.528 0.148 -1.014 1.00 88.12 179 ALA A O 1
ATOM 1318 N N . SER A 1 180 ? -15.696 -0.346 -2.856 1.00 90.50 180 SER A N 1
ATOM 1319 C CA . SER A 1 180 ? -16.654 -1.234 -2.181 1.00 90.50 180 SER A CA 1
ATOM 1320 C C . SER A 1 180 ? -15.984 -2.432 -1.498 1.00 90.50 180 SER A C 1
ATOM 1322 O O . SER A 1 180 ? -16.367 -2.807 -0.387 1.00 90.50 180 SER A O 1
ATOM 1324 N N . LYS A 1 181 ? -14.944 -3.010 -2.114 1.00 93.00 181 LYS A N 1
ATOM 1325 C CA . LYS A 1 181 ? -14.168 -4.109 -1.528 1.00 93.00 181 LYS A CA 1
ATOM 1326 C C . LYS A 1 181 ? -13.369 -3.625 -0.319 1.00 93.00 181 LYS A C 1
ATOM 1328 O O . LYS A 1 181 ? -13.341 -4.310 0.704 1.00 93.00 181 LYS A O 1
ATOM 1333 N N . VAL A 1 182 ? -12.755 -2.444 -0.415 1.00 91.62 182 VAL A N 1
ATOM 1334 C CA . VAL A 1 182 ? -12.009 -1.841 0.700 1.00 91.62 182 VAL A CA 1
ATOM 1335 C C . VAL A 1 182 ? -12.940 -1.521 1.867 1.00 91.62 182 VAL A C 1
ATOM 1337 O O . VAL A 1 182 ? -12.638 -1.884 3.001 1.00 91.62 182 VAL A O 1
ATOM 1340 N N . GLN A 1 183 ? -14.111 -0.947 1.589 1.00 91.94 183 GLN A N 1
ATOM 1341 C CA . GLN A 1 183 ? -15.126 -0.635 2.593 1.00 91.94 183 GLN A CA 1
ATOM 1342 C C . GLN A 1 183 ? -15.612 -1.891 3.333 1.00 91.94 183 GLN A C 1
ATOM 1344 O O . GLN A 1 183 ? -15.736 -1.881 4.559 1.00 91.94 183 GLN A O 1
ATOM 1349 N N . ALA A 1 184 ? -15.851 -2.991 2.612 1.00 93.50 184 ALA A N 1
ATOM 1350 C CA . ALA A 1 184 ? -16.266 -4.258 3.214 1.00 93.50 184 ALA A CA 1
ATOM 1351 C C . ALA A 1 184 ? -15.182 -4.843 4.137 1.00 93.50 184 ALA A C 1
ATOM 1353 O O . ALA A 1 184 ? -15.476 -5.293 5.249 1.00 93.50 184 ALA A O 1
ATOM 1354 N N . LEU A 1 185 ? -13.917 -4.804 3.705 1.00 95.38 185 LEU A N 1
ATOM 1355 C CA . LEU A 1 185 ? -12.788 -5.235 4.531 1.00 95.38 185 LEU A CA 1
ATOM 1356 C C . LEU A 1 185 ? -12.599 -4.332 5.753 1.00 95.38 185 LEU A C 1
ATOM 1358 O O . LEU A 1 185 ? -12.400 -4.844 6.853 1.00 95.38 185 LEU A O 1
ATOM 1362 N N . TYR A 1 186 ? -12.731 -3.016 5.591 1.00 94.06 186 TYR A N 1
ATOM 1363 C CA . TYR A 1 186 ? -12.690 -2.058 6.691 1.00 94.06 186 TYR A CA 1
ATOM 1364 C C . TYR A 1 186 ? -13.779 -2.327 7.726 1.00 94.06 186 TYR A C 1
ATOM 1366 O O . TYR A 1 186 ? -13.468 -2.421 8.910 1.00 94.06 186 TYR A O 1
ATOM 1374 N N . ALA A 1 187 ? -15.033 -2.528 7.309 1.00 93.75 187 ALA A N 1
ATOM 1375 C CA . ALA A 1 187 ? -16.124 -2.838 8.231 1.00 93.75 187 ALA A CA 1
ATOM 1376 C C . ALA A 1 187 ? -15.821 -4.099 9.063 1.00 93.75 187 ALA A C 1
ATOM 1378 O O . ALA A 1 187 ? -16.003 -4.099 10.284 1.00 93.75 187 ALA A O 1
ATOM 1379 N N . LYS A 1 188 ? -15.278 -5.144 8.421 1.00 95.56 188 LYS A N 1
ATOM 1380 C CA . LYS A 1 188 ? -14.857 -6.387 9.085 1.00 95.56 188 LYS A CA 1
ATOM 1381 C C . LYS A 1 188 ? -13.690 -6.166 10.055 1.00 95.56 188 LYS A C 1
ATOM 1383 O O . LYS A 1 188 ? -13.762 -6.607 11.203 1.00 95.56 188 LYS A O 1
ATOM 1388 N N . ALA A 1 189 ? -12.627 -5.489 9.615 1.00 94.31 189 ALA A N 1
ATOM 1389 C CA . ALA A 1 189 ? -11.457 -5.197 10.443 1.00 94.31 189 ALA A CA 1
ATOM 1390 C C . ALA A 1 189 ? -11.837 -4.318 11.642 1.00 94.31 189 ALA A C 1
ATOM 1392 O O . ALA A 1 189 ? -11.499 -4.644 12.775 1.00 94.31 189 ALA A O 1
ATOM 1393 N N . ARG A 1 190 ? -12.631 -3.265 11.424 1.00 93.88 190 ARG A N 1
ATOM 1394 C CA . ARG A 1 190 ? -13.140 -2.375 12.472 1.00 93.88 190 ARG A CA 1
ATOM 1395 C C . ARG A 1 190 ? -13.959 -3.126 13.516 1.00 93.88 190 ARG A C 1
ATOM 1397 O O . ARG A 1 190 ? -13.695 -2.971 14.704 1.00 93.88 190 ARG A O 1
ATOM 1404 N N . ALA A 1 191 ? -14.932 -3.939 13.097 1.00 94.25 191 ALA A N 1
ATOM 1405 C CA . ALA A 1 191 ? -15.746 -4.720 14.027 1.00 94.25 191 ALA A CA 1
ATOM 1406 C C . ALA A 1 191 ? -14.875 -5.642 14.897 1.00 94.25 191 ALA A C 1
ATOM 1408 O O . ALA A 1 191 ? -15.042 -5.685 16.113 1.00 94.25 191 ALA A O 1
ATOM 1409 N N . SER A 1 192 ? -13.890 -6.311 14.288 1.00 95.56 192 SER A N 1
ATOM 1410 C CA . SER A 1 192 ? -12.948 -7.175 15.006 1.00 95.56 192 SER A CA 1
ATOM 1411 C C . SER A 1 192 ? -12.029 -6.397 15.959 1.00 95.56 192 SER A C 1
ATOM 1413 O O . SER A 1 192 ? -11.844 -6.812 17.103 1.00 95.56 192 SER A O 1
ATOM 1415 N N . ALA A 1 193 ? -11.488 -5.251 15.535 1.00 91.75 193 ALA A N 1
ATOM 1416 C CA . ALA A 1 193 ? -10.620 -4.418 16.367 1.00 91.75 193 ALA A CA 1
ATOM 1417 C C . ALA A 1 193 ? -11.359 -3.892 17.610 1.00 91.75 193 ALA A C 1
ATOM 1419 O O . ALA A 1 193 ? -10.802 -3.902 18.706 1.00 91.75 193 ALA A O 1
ATOM 1420 N N . LEU A 1 194 ? -12.625 -3.486 17.456 1.00 92.69 194 LEU A N 1
ATOM 1421 C CA . LEU A 1 194 ? -13.464 -2.997 18.555 1.00 92.69 194 LEU A CA 1
ATOM 1422 C C . LEU A 1 194 ? -13.948 -4.120 19.485 1.00 92.69 194 LEU A C 1
ATOM 1424 O O . LEU A 1 194 ? -14.058 -3.904 20.688 1.00 92.69 194 LEU A O 1
ATOM 1428 N N . ALA A 1 195 ? -14.210 -5.320 18.960 1.00 93.56 195 ALA A N 1
ATOM 1429 C CA . ALA A 1 195 ? -14.619 -6.468 19.773 1.00 93.56 195 ALA A CA 1
ATOM 1430 C C . ALA A 1 195 ? -13.473 -7.036 20.632 1.00 93.56 195 ALA A C 1
ATOM 1432 O O . ALA A 1 195 ? -13.721 -7.635 21.674 1.00 93.56 195 ALA A O 1
ATOM 1433 N N . ASN A 1 196 ? -12.220 -6.844 20.206 1.00 89.19 196 ASN A N 1
ATOM 1434 C CA . ASN A 1 196 ? -11.036 -7.444 20.827 1.00 89.19 196 ASN A CA 1
ATOM 1435 C C . ASN A 1 196 ? -10.168 -6.436 21.600 1.00 89.19 196 ASN A C 1
ATOM 1437 O O . ASN A 1 196 ? -8.954 -6.626 21.714 1.00 89.19 196 ASN A O 1
ATOM 1441 N N . LEU A 1 197 ? -10.772 -5.370 22.130 1.00 90.50 197 LEU A N 1
ATOM 1442 C CA . LEU A 1 197 ? -10.077 -4.384 22.957 1.00 90.50 197 LEU A CA 1
ATOM 1443 C C . LEU A 1 197 ? -9.477 -5.043 24.208 1.00 90.50 197 LEU A C 1
ATOM 1445 O O . LEU A 1 197 ? -10.164 -5.705 24.985 1.00 90.50 197 LEU A O 1
ATOM 1449 N N . LYS A 1 198 ? -8.176 -4.839 24.414 1.00 89.25 198 LYS A N 1
ATOM 1450 C CA . LYS A 1 198 ? -7.412 -5.334 25.569 1.00 89.25 198 LYS A CA 1
ATOM 1451 C C . LYS A 1 198 ? -6.608 -4.188 26.176 1.00 89.25 198 LYS A C 1
ATOM 1453 O O . LYS A 1 198 ? -6.360 -3.214 25.471 1.00 89.25 198 LYS A O 1
ATOM 1458 N N . PRO A 1 199 ? -6.164 -4.271 27.443 1.00 88.75 199 PRO A N 1
ATOM 1459 C CA . PRO A 1 199 ? -5.253 -3.274 27.999 1.00 88.75 199 PRO A CA 1
ATOM 1460 C C . PRO A 1 199 ? -4.071 -3.013 27.055 1.00 88.75 199 PRO A C 1
ATOM 1462 O O . PRO A 1 199 ? -3.421 -3.958 26.596 1.00 88.75 199 PRO A O 1
ATOM 1465 N N . CYS A 1 200 ? -3.819 -1.743 26.727 1.00 82.31 200 CYS A N 1
ATOM 1466 C CA . CYS A 1 200 ? -2.712 -1.362 25.854 1.00 82.31 200 CYS A CA 1
ATOM 1467 C C . CYS A 1 200 ? -1.385 -1.843 26.466 1.00 82.31 200 CYS A C 1
ATOM 1469 O O . CYS A 1 200 ? -1.134 -1.634 27.655 1.00 82.31 200 CYS A O 1
ATOM 1471 N N . ARG A 1 201 ? -0.516 -2.479 25.669 1.00 72.38 201 ARG A N 1
ATOM 1472 C CA . ARG A 1 201 ? 0.811 -2.891 26.155 1.00 72.38 201 ARG A CA 1
ATOM 1473 C C . ARG A 1 201 ? 1.691 -1.654 26.399 1.00 72.38 201 ARG A C 1
ATOM 1475 O O . ARG A 1 201 ? 1.692 -0.755 25.552 1.00 72.38 201 ARG A O 1
ATOM 1482 N N . PRO A 1 202 ? 2.482 -1.612 27.487 1.00 54.31 202 PRO A N 1
ATOM 1483 C CA . PRO A 1 202 ? 3.512 -0.591 27.660 1.00 54.31 202 PRO A CA 1
ATOM 1484 C C . PRO A 1 202 ? 4.473 -0.615 26.461 1.00 54.31 202 PRO A C 1
ATOM 1486 O O . PRO A 1 202 ? 4.956 -1.682 26.089 1.00 54.31 202 PRO A O 1
ATOM 1489 N N . GLY A 1 203 ? 4.715 0.537 25.829 1.00 44.12 203 GLY A N 1
ATOM 1490 C CA . GLY A 1 203 ? 5.641 0.671 24.692 1.00 44.12 203 GLY A CA 1
ATOM 1491 C C . GLY A 1 203 ? 5.010 0.668 23.292 1.00 44.12 203 GLY A C 1
ATOM 1492 O O . GLY A 1 203 ? 5.694 1.007 22.334 1.00 44.12 203 GLY A O 1
ATOM 1493 N N . LEU A 1 204 ? 3.710 0.381 23.148 1.00 38.53 204 LEU A N 1
ATOM 1494 C CA . LEU A 1 204 ? 2.965 0.640 21.904 1.00 38.53 204 LEU A CA 1
ATOM 1495 C C . LEU A 1 204 ? 2.344 2.040 21.954 1.00 38.53 204 LEU A C 1
ATOM 1497 O O . LEU A 1 204 ? 1.127 2.211 21.972 1.00 38.53 204 LEU A O 1
ATOM 1501 N N . SER A 1 205 ? 3.189 3.071 21.982 1.00 31.16 205 SER A N 1
ATOM 1502 C CA . SER A 1 205 ? 2.762 4.362 21.455 1.00 31.16 205 SER A CA 1
ATOM 1503 C C . SER A 1 205 ? 2.751 4.215 19.938 1.00 31.16 205 SER A C 1
ATOM 1505 O O . SER A 1 205 ? 3.801 4.302 19.307 1.00 31.16 205 SER A O 1
ATOM 1507 N N . ILE A 1 206 ? 1.593 3.938 19.345 1.00 40.38 206 ILE A N 1
ATOM 1508 C CA . ILE A 1 206 ? 1.412 4.247 17.928 1.00 40.38 206 ILE A CA 1
ATOM 1509 C C . ILE A 1 206 ? 1.371 5.777 17.902 1.00 40.38 206 ILE A C 1
ATOM 1511 O O . ILE A 1 206 ? 0.424 6.346 18.458 1.00 40.38 206 ILE A O 1
ATOM 1515 N N . PRO A 1 207 ? 2.421 6.470 17.418 1.00 34.50 207 PRO A N 1
ATOM 1516 C CA . PRO A 1 207 ? 2.340 7.914 17.309 1.00 34.50 207 PRO A CA 1
ATOM 1517 C C . PRO A 1 207 ? 1.128 8.231 16.424 1.00 34.50 207 PRO A C 1
ATOM 1519 O O . PRO A 1 207 ? 0.905 7.518 15.442 1.00 34.50 207 PRO A O 1
ATOM 1522 N N . PRO A 1 208 ? 0.325 9.254 16.762 1.00 33.31 208 PRO A N 1
ATOM 1523 C CA . PRO A 1 208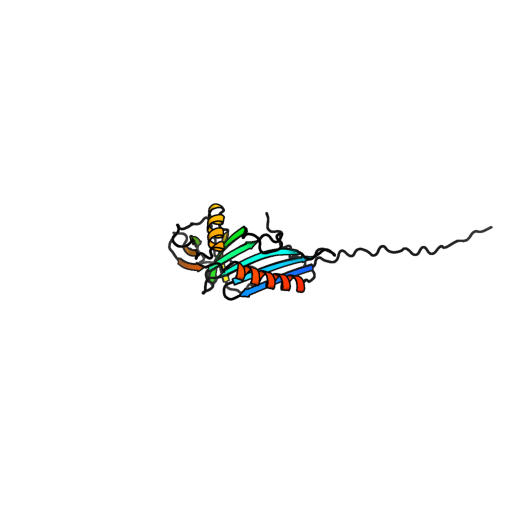 ? -0.724 9.694 15.858 1.00 33.31 208 PRO A CA 1
ATOM 1524 C C . PRO A 1 208 ? -0.091 9.950 14.492 1.00 33.31 208 PRO A C 1
ATOM 1526 O O . PRO A 1 208 ? 1.001 10.529 14.425 1.00 33.31 208 PRO A O 1
ATOM 1529 N N . ALA A 1 209 ? -0.754 9.501 13.423 1.00 32.31 209 ALA A N 1
ATOM 1530 C CA . ALA A 1 209 ? -0.384 9.898 12.075 1.00 32.31 209 ALA A CA 1
ATOM 1531 C C . ALA A 1 209 ? -0.269 11.427 12.084 1.00 32.31 209 ALA A C 1
ATOM 1533 O O . ALA A 1 209 ? -1.234 12.127 12.409 1.00 32.31 209 ALA A O 1
ATOM 1534 N N . LYS A 1 210 ? 0.948 11.944 11.883 1.00 29.23 210 LYS A N 1
ATOM 1535 C CA . LYS A 1 210 ? 1.166 13.388 11.864 1.00 29.23 210 LYS A CA 1
ATOM 1536 C C . LYS A 1 210 ? 0.337 13.936 10.703 1.00 29.23 210 LYS A C 1
ATOM 1538 O O . LYS A 1 210 ? 0.532 13.497 9.572 1.00 29.23 210 LYS A O 1
ATOM 1543 N N . ARG A 1 211 ? -0.614 14.808 11.043 1.00 31.92 211 ARG A N 1
ATOM 1544 C CA . ARG A 1 211 ? -1.360 15.642 10.098 1.00 31.92 211 ARG A CA 1
ATOM 1545 C C . ARG A 1 211 ? -0.411 16.587 9.376 1.00 31.92 211 ARG A C 1
ATOM 1547 O O . ARG A 1 211 ? 0.559 17.032 10.036 1.00 31.92 211 ARG A O 1
#

Sequence (211 aa):
MALGKVIAAALLAFPATAIARAALCGSATATSANTEVFVTAQQRSSGPAVVTDIATEAFSADRTVSMGVYYDPAETGLGPPNIPKITWHMALPDPTAAEPERLTWRIGEGPWTGPRFTSKPERRWGDPARNEGYLSGIVPPAGIAPLQAAIAESTPVTVRRLSADGRVLAEGNVQYPPASKVQALYAKARASALANLKPCRPGLSIPPAKR

Radius of gyration: 24.9 Å; chains: 1; bounding box: 46×33×108 Å

Secondary structure (DSSP, 8-state):
--------------------PPPEEEEEEEEETTEEEEEEEEE-TTSPEEEEEEEEEEE-TTSSEEEEEEE-TTSSS---EEEEEEEEEEEPPPTTT---EEEEEEETTS--B--S-EEPPEEPTT-TT--EEEEEEEPPHHHHHHHHHHHHHT--EEEEEEETTS-EEEEEEE-PPPHHHHHHHHHHHHHHHHHT-EEPPTT--------